Protein 5CB8 (pdb70)

B-factor: mean 25.35, std 11.89, range [11.32, 85.02]

InterPro domains:
  IPR002891 APS kinase [MF_00065] (3-173)
  IPR002891 APS kinase [TIGR00455] (1-169)
  IPR027417 P-loop containing nucleoside triphosphate hydrolase [G3DSA:3.40.50.300] (1-176)
  IPR027417 P-loop containing nucleoside triphosphate hydrolase [SSF52540] (3-172)
  IPR050512 Sulfate Adenylyltransferase/APS Kinase [PTHR42700] (2-176)
  IPR059117 APS kinase domain [PF01583] (4-151)

Sequence (350 aa):
QRGVTIWLTGLSGAGKTTTITHALEKKLRDSGYRLEVLDGDVVRTNNLTKGLGFSKEEDRDTNIRRIGFVSHLLTRNGVIVLLVSAISPYAAIRQEVKHHTIGDFLEVFVNAPLAVCEERDVKGLYAKARSGEIKGFTGIDDPYEPPTNPDVECRTDDLEELDESVGKIWQKLVDLKYIEQQRGVTIWLTGLSGAGKTTTITHALEKKLRDSGYRLEVLDGDVVRTNLTKGLGFSKEDRDTNIRRIGFVSHLLTRNGVIVLVSAISPYAAIRQEVKHTIGDFLEVFVNAPLAVCEERDVKGLYAKARSGEIIKGFTGIDDPYEPPTNPDVECRTDDLEELDESVGKIWQKLVDLKYIEG

Radius of gyration: 22.79 Å; Cα contacts (8 Å, |Δi|>4): 643; chains: 2; bounding box: 54×57×54 Å

Foldseek 3Di:
DAFAEEAEAEAVQLCQVVLLVVLVVVQVVVPAAADEAELVVCCVPVLPPADQDPVSLLVSLVSVLVVSQVQNNVGHYYYYHDNSQDPVSVVVSCVSRVRYFYEYSDEDPVVSLVPCVVVVNVCPVVVVDDQHDPRHHGHHTDPDGNHYHHPVPDDSCVRSVRVVVSCVVVVSDD/DAAFAEEAEAEAVQLCQVVLLVVLVVVQVVVPAAADEAELVVCCVPVLPPADQDPVRLLVSLVSVLVVSQVQRNVGHYYYYHDNSQDPVSVVVSCVSNVRYFYEYSDEDPVVSLVPCVVVVNVCPVVVVDDQHDPRHHGHHTDPDGLHYHHPVPDPSCVRSVRVVVSCCVVVRDDD

Secondary structure (DSSP, 8-state):
---EEEEEE--TTSSHHHHHHHHHHHHHHTT--EEEEEHHHHTTTTTTT--SSHHHHHHHHHHHHHHHHHHHTTT-EEEEE-----HHHHHHHHHHHSSEEEEEE---HHHHHHH-TTSHHHHHHHTSS-S-BTTTB-----SS-SEEE-TTTS-HHHHHHHHHHHHHHTTS--/----EEEEEE--TTSSHHHHHHHHHHHHHTTT--EEEEEHHHHTTTTTTT--SSHHHHHHHHHHHHHHHHHHHTTT-EEEEE-----HHHHHHHHHHHSSEEEEEE---HHHHHHH-TTSHHHHHHHTSSSS-BTTTB-----SS-SEEE-TTTS-HHHHHHHHHHHHHHTTSS--

Nearest PDB structures (foldseek):
  5cb6-assembly2_B  TM=1.002E+00  e=4.597E-33  Synechocystis sp. PCC 6803 substr. Kazusa
  7yq1-assembly2_C  TM=9.706E-01  e=3.259E-20  Archaeoglobus fulgidus
  1x6v-assembly1_B  TM=9.475E-01  e=3.885E-18  Homo sapiens
  2gks-assembly1_A  TM=9.553E-01  e=1.677E-18  Aquifex aeolicus
  6c6b-assembly3_D  TM=9.355E-01  e=2.637E-18  Cryptococcus neoformans H99

Organism: Synechocystis sp. (strain ATCC 27184 / PCC 6803 / Kazusa) (NCBI:txid1111708)

Solvent-accessible surface area: 16254 Å² total; per-residue (Å²): 122,109,10,0,0,0,0,1,0,0,19,20,31,2,26,18,46,75,2,2,103,31,0,37,135,91,0,113,104,68,68,27,98,4,10,41,2,13,7,79,85,5,44,95,63,2,0,145,76,40,28,109,59,95,128,35,12,18,52,7,6,113,17,0,4,49,1,0,40,12,1,7,138,10,20,0,1,0,1,0,2,6,38,3,4,28,33,77,12,2,86,69,7,57,156,72,13,53,52,8,4,5,0,18,1,39,8,56,60,67,61,1,37,148,160,30,94,127,22,55,4,63,78,10,140,87,26,117,49,160,18,20,1,28,41,83,37,58,38,67,72,13,144,127,27,48,11,47,0,118,39,61,137,25,133,70,122,92,1,8,31,78,0,42,93,61,0,49,82,78,154,17,9,149,149,40,134,10,0,0,0,0,0,0,0,20,20,33,3,24,17,47,75,2,1,104,31,0,36,131,91,0,115,101,68,68,26,85,6,10,40,2,14,7,78,84,4,43,94,65,2,0,145,76,40,28,107,64,94,136,38,11,18,51,7,6,113,18,0,4,49,1,0,41,11,0,6,138,12,18,0,0,0,1,0,2,6,37,3,4,28,33,78,11,2,86,70,7,71,160,73,13,50,63,8,4,7,0,18,0,39,8,57,58,61,50,3,46,139,162,30,95,126,23,50,4,63,76,9,140,87,25,122,51,156,18,20,1,28,39,82,37,59,38,68,72,13,141,130,28,51,9,46,0,121,40,59,138,22,136,70,121,95,1,7,29,79,0,42,92,63,0,28,77,84,138,26,7,96,111

Structure (mmCIF, N/CA/C/O backbone):
data_5CB8
#
_entry.id   5CB8
#
_cell.length_a   140.756
_cell.length_b   140.756
_cell.length_c   140.756
_cell.angle_alpha   90.00
_cell.angle_beta   90.00
_cell.angle_gamma   90.00
#
_symmetry.space_group_name_H-M   'I 2 3'
#
loop_
_entity.id
_entity.type
_entity.pdbx_description
1 polymer 'Probable adenylyl-sulfate kinase'
2 non-polymer "ADENOSINE-5'-PHOSPHOSULFATE"
3 non-polymer 'SULFATE ION'
4 non-polymer 'ACETATE ION'
5 water water
#
loop_
_atom_site.group_PDB
_atom_site.id
_atom_site.type_symbol
_atom_site.label_atom_id
_atom_site.label_alt_id
_atom_site.label_comp_id
_atom_site.label_asym_id
_atom_site.label_entity_id
_atom_site.label_seq_id
_atom_site.pdbx_PDB_ins_code
_atom_site.Cartn_x
_atom_site.Cartn_y
_atom_site.Cartn_z
_atom_site.occupancy
_atom_site.B_iso_or_equiv
_atom_site.auth_seq_id
_atom_site.auth_comp_id
_atom_site.auth_asym_id
_atom_site.auth_atom_id
_atom_site.pdbx_PDB_model_num
ATOM 1 N N . GLN A 1 23 ? 61.635 29.645 -0.874 1.00 54.10 3 GLN A N 1
ATOM 2 C CA . GLN A 1 23 ? 62.230 30.725 -1.658 1.00 56.16 3 GLN A CA 1
ATOM 3 C C . GLN A 1 23 ? 61.466 32.032 -1.462 1.00 45.29 3 GLN A C 1
ATOM 4 O O . GLN A 1 23 ? 62.053 33.046 -1.070 1.00 48.75 3 GLN A O 1
ATOM 10 N N . ARG A 1 24 ? 60.162 32.003 -1.733 1.00 42.36 4 ARG A N 1
ATOM 11 C CA . ARG A 1 24 ? 59.286 33.139 -1.443 1.00 34.65 4 ARG A CA 1
ATOM 12 C C . ARG A 1 24 ? 58.381 32.792 -0.271 1.00 28.11 4 ARG A C 1
ATOM 13 O O . ARG A 1 24 ? 57.928 31.652 -0.151 1.00 31.75 4 ARG A O 1
ATOM 21 N N . GLY A 1 25 ? 58.095 33.766 0.589 1.00 22.79 5 GLY A N 1
ATOM 22 C CA . GLY A 1 25 ? 57.231 33.497 1.728 1.00 21.43 5 GLY A CA 1
ATOM 23 C C . GLY A 1 25 ? 55.792 33.223 1.329 1.00 24.39 5 GLY A C 1
ATOM 24 O O . GLY A 1 25 ? 55.263 33.846 0.404 1.00 20.62 5 GLY A O 1
ATOM 25 N N . VAL A 1 26 ? 55.151 32.296 2.032 1.00 22.04 6 VAL A N 1
ATOM 26 C CA . VAL A 1 26 ? 53.764 31.963 1.749 1.00 17.68 6 VAL A CA 1
ATOM 27 C C . VAL A 1 26 ? 53.148 31.237 2.940 1.00 17.76 6 VAL A C 1
ATOM 28 O O . VAL A 1 26 ? 53.813 30.430 3.606 1.00 20.45 6 VAL A O 1
ATOM 32 N N . THR A 1 27 ? 51.891 31.550 3.234 1.00 18.17 7 THR A N 1
ATOM 33 C CA . THR A 1 27 ? 51.129 30.784 4.218 1.00 17.00 7 THR A CA 1
ATOM 34 C C . THR A 1 27 ? 50.281 29.738 3.507 1.00 23.31 7 THR A C 1
ATOM 35 O O . THR A 1 27 ? 49.453 30.069 2.658 1.00 20.38 7 THR A O 1
ATOM 39 N N . ILE A 1 28 ? 50.505 28.473 3.842 1.00 17.53 8 ILE A N 1
ATOM 40 C CA . ILE A 1 28 ? 49.720 27.382 3.282 1.00 16.22 8 ILE A CA 1
ATOM 41 C C . ILE A 1 28 ? 48.740 26.972 4.371 1.00 16.94 8 ILE A C 1
ATOM 42 O O . ILE A 1 28 ? 49.151 26.437 5.405 1.00 16.83 8 ILE A O 1
ATOM 47 N N . TRP A 1 29 ? 47.453 27.234 4.142 1.00 13.44 9 TRP A N 1
ATOM 48 C CA . TRP A 1 29 ? 46.447 27.184 5.210 1.00 12.84 9 TRP A CA 1
ATOM 49 C C . TRP A 1 29 ? 45.483 26.008 5.045 1.00 13.92 9 TRP A C 1
ATOM 50 O O . TRP A 1 29 ? 44.601 26.032 4.179 1.00 16.11 9 TRP A O 1
ATOM 61 N N . LEU A 1 30 ? 45.655 24.985 5.880 1.00 14.30 10 LEU A N 1
ATOM 62 C CA . LEU A 1 30 ? 44.806 23.799 5.813 1.00 15.14 10 LEU A CA 1
ATOM 63 C C . LEU A 1 30 ? 43.606 23.948 6.757 1.00 16.15 10 LEU A C 1
ATOM 64 O O . LEU A 1 30 ? 43.772 24.095 7.972 1.00 14.97 10 LEU A O 1
ATOM 69 N N . THR A 1 31 ? 42.404 23.929 6.179 1.00 14.06 11 THR A N 1
ATOM 70 C CA . THR A 1 31 ? 41.158 24.019 6.930 1.00 11.43 11 THR A CA 1
ATOM 71 C C . THR A 1 31 ? 40.333 22.752 6.696 1.00 14.61 11 THR A C 1
ATOM 72 O O . THR A 1 31 ? 40.437 22.129 5.643 1.00 15.68 11 THR A O 1
ATOM 76 N N . GLY A 1 32 ? 39.534 22.348 7.683 1.00 14.41 12 GLY A N 1
ATOM 77 C CA . GLY A 1 32 ? 38.722 21.150 7.531 1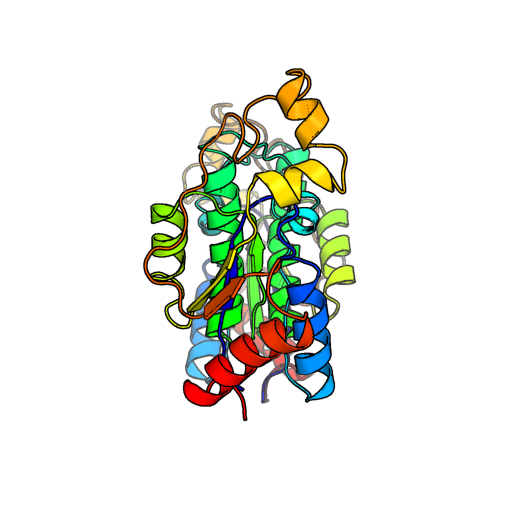.00 15.63 12 GLY A CA 1
ATOM 78 C C . GLY A 1 32 ? 38.276 20.590 8.863 1.00 18.58 12 GLY A C 1
ATOM 79 O O . GLY A 1 32 ? 38.766 21.028 9.905 1.00 15.38 12 GLY A O 1
ATOM 80 N N . LEU A 1 33 ? 37.360 19.619 8.832 1.00 14.08 13 LEU A N 1
ATOM 81 C CA . LEU A 1 33 ? 36.796 19.032 10.054 1.00 12.03 13 LEU A CA 1
ATOM 82 C C . LEU A 1 33 ? 37.848 18.364 10.924 1.00 16.03 13 LEU A C 1
ATOM 83 O O . LEU A 1 33 ? 38.928 18.010 10.440 1.00 14.12 13 LEU A O 1
ATOM 88 N N . SER A 1 34 ? 37.525 18.169 12.204 1.00 13.52 14 SER A N 1
ATOM 89 C CA . SER A 1 34 ? 38.375 17.350 13.076 1.00 13.25 14 SER A CA 1
ATOM 90 C C . SER A 1 34 ? 38.422 15.938 12.519 1.00 15.70 14 SER A C 1
ATOM 91 O O . SER A 1 34 ? 37.379 15.330 12.254 1.00 17.79 14 SER A O 1
ATOM 94 N N . GLY A 1 35 ? 39.627 15.415 12.326 1.00 18.42 15 GLY A N 1
ATOM 95 C CA . GLY A 1 35 ? 39.770 14.055 11.843 1.00 16.44 15 GLY A CA 1
ATOM 96 C C . GLY A 1 35 ? 39.892 13.950 10.333 1.00 15.81 15 GLY A C 1
ATOM 97 O O . GLY A 1 35 ? 40.059 12.853 9.811 1.00 17.95 15 GLY A O 1
ATOM 98 N N . ALA A 1 36 ? 39.818 15.077 9.628 1.00 14.89 16 ALA A N 1
ATOM 99 C CA . ALA A 1 36 ? 39.819 15.058 8.162 1.00 17.80 16 ALA A CA 1
ATOM 100 C C . ALA A 1 36 ? 41.185 14.750 7.560 1.00 15.78 16 ALA A C 1
ATOM 101 O O . ALA A 1 36 ? 41.283 14.501 6.360 1.00 18.94 16 ALA A O 1
ATOM 103 N N . GLY A 1 37 ? 42.238 14.797 8.372 1.00 18.23 17 GLY A N 1
ATOM 104 C CA . GLY A 1 37 ? 43.565 14.447 7.887 1.00 19.31 17 GLY A CA 1
ATOM 105 C C . GLY A 1 37 ? 44.514 15.628 7.722 1.00 23.17 17 GLY A C 1
ATOM 106 O O . GLY A 1 37 ? 45.551 15.501 7.066 1.00 19.48 17 GLY A O 1
ATOM 107 N N . LYS A 1 38 ? 44.183 16.767 8.331 1.00 17.69 18 LYS A N 1
ATOM 108 C CA . LYS A 1 38 ? 44.998 17.980 8.173 1.00 16.09 18 LYS A CA 1
ATOM 109 C C . LYS A 1 38 ? 46.427 17.816 8.693 1.00 21.01 18 LYS A C 1
ATOM 110 O O . LYS A 1 38 ? 47.382 18.165 8.006 1.00 19.01 18 LYS A O 1
ATOM 116 N N A THR A 1 39 ? 46.595 17.283 9.900 0.44 18.39 19 THR A N 1
ATOM 117 N N B THR A 1 39 ? 46.546 17.283 9.907 0.56 17.65 19 THR A N 1
ATOM 118 C CA A THR A 1 39 ? 47.948 17.174 10.455 0.44 17.29 19 THR A CA 1
ATOM 119 C CA B THR A 1 39 ? 47.844 17.103 10.552 0.56 20.98 19 THR A CA 1
ATOM 120 C C A THR A 1 39 ? 48.794 16.123 9.744 0.44 19.05 19 THR A C 1
ATOM 121 C C B THR A 1 39 ? 48.748 16.135 9.775 0.56 19.18 19 THR A C 1
ATOM 122 O O A THR A 1 39 ? 50.015 16.275 9.634 0.44 22.23 19 THR A O 1
ATOM 123 O O B THR A 1 39 ? 49.949 16.376 9.614 0.56 22.30 19 THR A O 1
ATOM 130 N N . THR A 1 40 ? 48.157 15.053 9.275 1.00 21.17 20 THR A N 1
ATOM 131 C CA . THR A 1 40 ? 48.877 14.048 8.496 1.00 22.09 20 THR A CA 1
ATOM 132 C C . THR A 1 40 ? 49.458 14.671 7.224 1.00 21.27 20 THR A C 1
ATOM 133 O O . THR A 1 40 ? 50.616 14.420 6.868 1.00 24.33 20 THR A O 1
ATOM 137 N N . ILE A 1 41 ? 48.657 15.491 6.548 1.00 19.87 21 ILE A N 1
ATOM 138 C CA . ILE A 1 41 ? 49.108 16.162 5.329 1.00 24.39 21 ILE A CA 1
ATOM 139 C C . ILE A 1 41 ? 50.190 17.188 5.660 1.00 19.36 21 ILE A C 1
ATOM 140 O O . ILE A 1 41 ? 51.198 17.303 4.957 1.00 21.02 21 ILE A O 1
ATOM 145 N N . THR A 1 42 ? 49.978 17.923 6.745 1.00 20.13 22 THR A N 1
ATOM 146 C CA . THR A 1 42 ? 50.931 18.923 7.194 1.00 17.97 22 THR A CA 1
ATOM 147 C C . THR A 1 42 ? 52.310 18.324 7.421 1.00 21.41 22 THR A C 1
ATOM 148 O O . THR A 1 42 ? 53.320 18.857 6.943 1.00 24.80 22 THR A O 1
ATOM 152 N N . HIS A 1 43 ? 52.356 17.208 8.140 1.00 20.49 23 HIS A N 1
ATOM 153 C CA . HIS A 1 43 ? 53.632 16.602 8.487 1.00 23.93 23 HIS A CA 1
ATOM 154 C C . HIS A 1 43 ? 54.326 16.057 7.246 1.00 27.68 23 HIS A C 1
ATOM 155 O O . HIS A 1 43 ? 55.544 16.182 7.100 1.00 25.70 23 HIS A O 1
ATOM 162 N N . ALA A 1 44 ? 53.550 15.464 6.345 1.00 25.88 24 ALA A N 1
ATOM 163 C CA . ALA A 1 44 ? 54.126 14.898 5.129 1.00 26.44 24 ALA A CA 1
ATOM 164 C C . ALA A 1 44 ? 54.658 16.014 4.242 1.00 26.92 24 ALA A C 1
ATOM 165 O O . ALA A 1 44 ? 55.740 15.899 3.657 1.00 27.86 24 ALA A O 1
ATOM 167 N N . LEU A 1 45 ? 53.890 17.093 4.138 1.00 23.72 25 LEU A N 1
ATOM 168 C CA . LEU A 1 45 ? 54.310 18.255 3.365 1.00 22.99 25 LEU A CA 1
ATOM 169 C C . LEU A 1 45 ? 55.556 18.901 3.980 1.00 22.24 25 LEU A C 1
ATOM 170 O O . LEU A 1 45 ? 56.493 19.257 3.265 1.00 26.88 25 LEU A O 1
ATOM 175 N N . GLU A 1 46 ? 55.557 19.049 5.304 1.00 21.99 26 GLU A N 1
ATOM 176 C CA . GLU A 1 46 ? 56.700 19.615 6.017 1.00 22.73 26 GLU A CA 1
ATOM 177 C C . GLU A 1 46 ? 57.978 18.842 5.696 1.00 26.08 26 GLU A C 1
ATOM 178 O O . GLU A 1 46 ? 59.011 19.437 5.376 1.00 29.60 26 GLU A O 1
ATOM 184 N N . LYS A 1 47 ? 57.902 17.516 5.777 1.00 25.77 27 LYS A N 1
ATOM 185 C CA . LYS A 1 47 ? 59.067 16.673 5.519 1.00 30.50 27 LYS A CA 1
ATOM 186 C C . LYS A 1 47 ? 59.584 16.873 4.102 1.00 30.21 27 LYS A C 1
ATOM 187 O O . LYS A 1 47 ? 60.791 16.991 3.884 1.00 30.85 27 LYS A O 1
ATOM 193 N N . LYS A 1 48 ? 58.661 16.925 3.144 1.00 29.97 28 LYS A N 1
ATOM 194 C CA . LYS A 1 48 ? 59.022 17.062 1.736 1.00 30.88 28 LYS A CA 1
ATOM 195 C C . LYS A 1 48 ? 59.705 18.406 1.489 1.00 35.33 28 LYS A C 1
ATOM 196 O O . LYS A 1 48 ? 60.697 18.481 0.769 1.00 37.47 28 LYS A O 1
ATOM 202 N N . LEU A 1 49 ? 59.181 19.463 2.103 1.00 25.91 29 LEU A N 1
ATOM 203 C CA . LEU A 1 49 ? 59.771 20.790 1.956 1.00 25.60 29 LEU A CA 1
ATOM 204 C C . LEU A 1 49 ? 61.150 20.859 2.606 1.00 30.23 29 LEU A C 1
ATOM 205 O O . LEU A 1 49 ? 62.114 21.319 1.984 1.00 33.87 29 LEU A O 1
ATOM 210 N N . ARG A 1 50 ? 61.245 20.397 3.850 1.00 29.36 30 ARG A N 1
ATOM 211 C CA . ARG A 1 50 ? 62.518 20.426 4.569 1.00 36.19 30 ARG A CA 1
ATOM 212 C C . ARG A 1 50 ? 63.584 19.613 3.848 1.00 36.65 30 ARG A C 1
ATOM 213 O O . ARG A 1 50 ? 64.733 20.043 3.758 1.00 37.32 30 ARG A O 1
ATOM 221 N N . ASP A 1 51 ? 63.204 18.451 3.320 1.00 39.29 31 ASP A N 1
ATOM 222 C CA . ASP A 1 51 ? 64.158 17.600 2.603 1.00 43.96 31 ASP A CA 1
ATOM 223 C C . ASP A 1 51 ? 64.668 18.241 1.303 1.00 44.86 31 ASP A C 1
ATOM 224 O O . ASP A 1 51 ? 65.674 17.802 0.743 1.00 49.28 31 ASP A O 1
ATOM 229 N N . SER A 1 52 ? 63.979 19.277 0.829 1.00 37.55 32 SER A N 1
ATOM 230 C CA . SER A 1 52 ? 64.419 20.011 -0.357 1.00 39.70 32 SER A CA 1
ATOM 231 C C . SER A 1 52 ? 65.131 21.309 0.020 1.00 42.18 32 SER A C 1
ATOM 232 O O . SER A 1 52 ? 65.533 22.088 -0.855 1.00 41.29 32 SER A O 1
ATOM 235 N N . GLY A 1 53 ? 65.277 21.543 1.323 1.00 37.07 33 GLY A N 1
ATOM 236 C CA . GLY A 1 53 ? 66.074 22.656 1.809 1.00 34.50 33 GLY A CA 1
ATOM 237 C C . GLY A 1 53 ? 65.294 23.912 2.140 1.00 35.51 33 GLY A C 1
ATOM 238 O O . GLY A 1 53 ? 65.892 24.951 2.436 1.00 36.93 33 GLY A O 1
ATOM 239 N N . TYR A 1 54 ? 63.968 23.826 2.101 1.00 32.35 34 TYR A N 1
ATOM 240 C CA . TYR A 1 54 ? 63.139 25.003 2.332 1.00 31.44 34 TYR A CA 1
ATOM 241 C C . TYR A 1 54 ? 63.021 25.367 3.808 1.00 32.88 34 TYR A C 1
ATOM 242 O O . TYR A 1 54 ? 63.137 24.507 4.686 1.00 29.59 34 TYR A O 1
ATOM 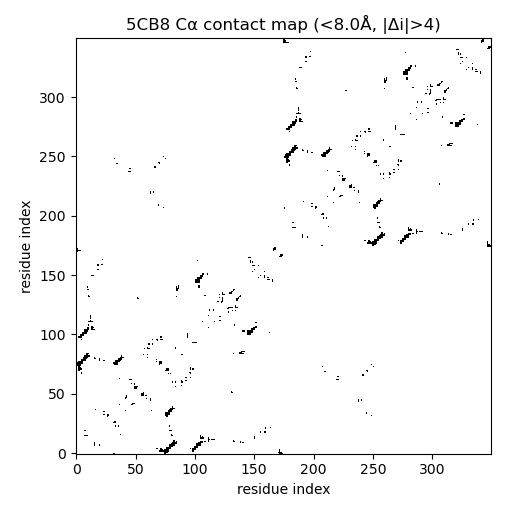251 N N . ARG A 1 55 ? 62.807 26.658 4.049 1.00 34.14 35 ARG A N 1
ATOM 252 C CA . ARG A 1 55 ? 62.816 27.267 5.373 1.00 33.97 35 ARG A CA 1
ATOM 253 C C . ARG A 1 55 ? 61.364 27.407 5.812 1.00 30.03 35 ARG A C 1
ATOM 254 O O . ARG A 1 55 ? 60.622 28.190 5.221 1.00 24.30 35 ARG A O 1
ATOM 262 N N . LEU A 1 56 ? 60.943 26.659 6.830 1.00 24.30 36 LEU A N 1
ATOM 263 C CA . LEU A 1 56 ? 59.526 26.692 7.201 1.00 26.86 36 LEU A CA 1
ATOM 264 C C . LEU A 1 56 ? 59.229 26.695 8.696 1.00 19.78 36 LEU A C 1
ATOM 265 O O . LEU A 1 56 ? 60.105 26.427 9.528 1.00 22.00 36 LEU A O 1
ATOM 270 N N . GLU A 1 57 ? 57.971 27.005 9.008 1.00 18.24 37 GLU A N 1
ATOM 271 C CA . GLU A 1 57 ? 57.435 26.936 10.363 1.00 20.29 37 GLU A CA 1
ATOM 272 C C . GLU A 1 57 ? 56.048 26.313 10.294 1.00 21.95 37 GLU A C 1
ATOM 273 O O . GLU A 1 57 ? 55.283 26.605 9.378 1.00 19.43 37 GLU A O 1
ATOM 279 N N . VAL A 1 58 ? 55.715 25.457 11.256 1.00 18.58 38 VAL A N 1
ATOM 280 C CA . VAL A 1 58 ? 54.380 24.862 11.298 1.00 17.73 38 VAL A CA 1
ATOM 281 C C . VAL A 1 58 ? 53.616 25.445 12.470 1.00 21.15 38 VAL A C 1
ATOM 282 O O . VAL A 1 58 ? 54.158 25.532 13.576 1.00 15.85 38 VAL A O 1
ATOM 286 N N . LEU A 1 59 ? 52.379 25.874 12.226 1.00 14.79 39 LEU A N 1
ATOM 287 C CA . LEU A 1 59 ? 51.494 26.332 13.296 1.00 14.34 39 LEU A CA 1
ATOM 288 C C . LEU A 1 59 ? 50.266 25.439 13.262 1.00 17.92 39 LEU A C 1
ATOM 289 O O . LEU A 1 59 ? 49.339 25.656 12.474 1.00 14.63 39 LEU A O 1
ATOM 294 N N . ASP A 1 60 ? 50.294 24.405 14.099 1.00 18.70 40 ASP A N 1
ATOM 295 C CA . ASP A 1 60 ? 49.218 23.429 14.201 1.00 15.72 40 ASP A CA 1
ATOM 296 C C . ASP A 1 60 ? 48.297 23.872 15.325 1.00 18.07 40 ASP A C 1
ATOM 297 O O . ASP A 1 60 ? 48.746 24.057 16.463 1.00 18.55 40 ASP A O 1
ATOM 302 N N . GLY A 1 61 ? 47.011 24.030 15.019 1.00 13.74 41 GLY A N 1
ATOM 303 C CA . GLY A 1 61 ? 46.045 24.459 16.019 1.00 13.35 41 GLY A CA 1
ATOM 304 C C . GLY A 1 61 ? 46.093 23.669 17.321 1.00 15.70 41 GLY A C 1
ATOM 305 O O . GLY A 1 61 ? 46.017 24.260 18.412 1.00 17.82 41 GLY A O 1
ATOM 306 N N . ASP A 1 62 ? 46.213 22.344 17.223 1.00 14.71 42 ASP A N 1
ATOM 307 C CA . ASP A 1 62 ? 46.277 21.496 18.420 1.00 15.77 42 ASP A CA 1
ATOM 308 C C . ASP A 1 62 ? 47.479 21.847 19.277 1.00 22.05 42 ASP A C 1
ATOM 309 O O . ASP A 1 62 ? 47.435 21.749 20.502 1.00 22.64 42 ASP A O 1
ATOM 314 N N . VAL A 1 63 ? 48.574 22.209 18.623 1.00 18.69 43 VAL A N 1
ATOM 315 C CA . VAL A 1 63 ? 49.823 22.473 19.336 1.00 16.28 43 VAL A CA 1
ATOM 316 C C . VAL A 1 63 ? 49.887 23.917 19.826 1.00 20.20 43 VAL A C 1
ATOM 317 O O . VAL A 1 63 ? 50.246 24.171 20.983 1.00 19.73 43 VAL A O 1
ATOM 321 N N . VAL A 1 64 ? 49.517 24.868 18.970 1.00 15.30 44 VAL A N 1
ATOM 322 C CA . VAL A 1 64 ? 49.590 26.262 19.407 1.00 19.07 44 VAL A CA 1
ATOM 323 C C . VAL A 1 64 ? 48.591 26.564 20.522 1.00 17.24 44 VAL A C 1
ATOM 324 O O . VAL A 1 64 ? 48.818 27.476 21.325 1.00 17.05 44 VAL A O 1
ATOM 328 N N . ARG A 1 65 ? 47.509 25.787 20.606 1.00 14.73 45 ARG A N 1
ATOM 329 C CA . ARG A 1 65 ? 46.568 25.968 21.723 1.00 19.01 45 ARG A CA 1
ATOM 330 C C . ARG A 1 65 ? 47.160 25.582 23.078 1.00 23.76 45 ARG A C 1
ATOM 331 O O . ARG A 1 65 ? 46.527 25.789 24.118 1.00 18.60 45 ARG A O 1
ATOM 339 N N . THR A 1 66 ? 48.366 25.021 23.075 1.00 21.59 46 THR A N 1
ATOM 340 C CA . THR A 1 66 ? 49.060 24.758 24.339 1.00 18.51 46 THR A CA 1
ATOM 341 C C . THR A 1 66 ? 50.083 25.848 24.643 1.00 25.50 46 THR A C 1
ATOM 342 O O . THR A 1 66 ? 50.725 25.819 25.694 1.00 25.92 46 THR A O 1
ATOM 346 N N . ASN A 1 67 ? 50.262 26.789 23.719 1.00 21.51 47 ASN A N 1
ATOM 347 C CA A ASN A 1 67 ? 51.193 27.900 23.936 0.68 23.69 47 ASN A CA 1
ATOM 348 C CA B ASN A 1 67 ? 51.187 27.900 23.942 0.32 23.54 47 ASN A CA 1
ATOM 349 C C . ASN A 1 67 ? 50.642 29.249 23.475 1.00 16.89 47 ASN A C 1
ATOM 350 O O . ASN A 1 67 ? 50.040 29.983 24.265 1.00 21.45 47 ASN A O 1
ATOM 359 N N . LEU A 1 68 ? 50.849 29.566 22.200 1.00 16.19 48 LEU A N 1
ATOM 360 C CA . LEU A 1 68 ? 50.391 30.824 21.602 1.00 19.89 48 LEU A CA 1
ATOM 361 C C . LEU A 1 68 ? 48.932 31.153 21.915 1.00 20.19 48 LEU A C 1
ATOM 362 O O . LEU A 1 68 ? 48.588 32.311 22.198 1.00 15.50 48 LEU A O 1
ATOM 367 N N . THR A 1 69 ? 48.066 30.142 21.858 1.00 19.46 49 THR A N 1
ATOM 368 C CA . THR A 1 69 ? 46.644 30.387 22.116 1.00 19.21 49 THR A CA 1
ATOM 369 C C . THR A 1 69 ? 46.108 29.600 23.305 1.00 18.05 49 THR A C 1
ATOM 370 O O . THR A 1 69 ? 44.918 29.276 23.383 1.00 17.28 49 THR A O 1
ATOM 374 N N . LYS A 1 70 ? 46.997 29.314 24.247 1.00 17.98 50 LYS A N 1
ATOM 375 C CA . LYS A 1 70 ? 46.595 28.693 25.496 1.00 21.74 50 LYS A CA 1
ATOM 376 C C . LYS A 1 70 ? 45.576 29.600 26.191 1.00 24.03 50 LYS A C 1
ATOM 377 O O . LYS A 1 70 ? 45.726 30.824 26.189 1.00 24.18 50 LYS A O 1
ATOM 383 N N . GLY A 1 71 ? 44.525 29.011 26.753 1.00 22.88 51 GLY A N 1
ATOM 384 C CA . GLY A 1 71 ? 43.539 29.800 27.477 1.00 22.72 51 GLY A CA 1
ATOM 385 C C . GLY A 1 71 ? 42.247 30.025 26.710 1.00 29.39 51 GLY A C 1
ATOM 386 O O . GLY A 1 71 ? 41.220 30.370 27.296 1.00 30.11 51 GLY A O 1
ATOM 387 N N . LEU A 1 72 ? 42.292 29.841 25.397 1.00 21.30 52 LEU A N 1
ATOM 388 C CA . LEU A 1 72 ? 41.097 30.006 24.580 1.00 18.44 52 LEU A CA 1
ATOM 389 C C . LEU A 1 72 ? 40.336 28.689 24.509 1.00 20.96 52 LEU A C 1
ATOM 390 O O . LEU A 1 72 ? 40.947 27.610 24.499 1.00 18.38 52 LEU A O 1
ATOM 395 N N . GLY A 1 73 ? 39.009 28.778 24.466 1.00 16.26 53 GLY A N 1
ATOM 396 C CA . GLY A 1 73 ? 38.172 27.609 24.247 1.00 16.43 53 GLY A CA 1
ATOM 397 C C . GLY A 1 73 ? 37.629 27.580 22.830 1.00 19.60 53 GLY A C 1
ATOM 398 O O . GLY A 1 73 ? 38.321 27.968 21.874 1.00 14.66 53 GLY A O 1
ATOM 399 N N . PHE A 1 74 ? 36.377 27.149 22.687 1.00 14.57 54 PHE A N 1
ATOM 400 C CA . PHE A 1 74 ? 35.805 26.922 21.358 1.00 13.56 54 PHE A CA 1
ATOM 401 C C . PHE A 1 74 ? 34.509 27.687 21.082 1.00 13.78 54 PHE A C 1
ATOM 402 O O . PHE A 1 74 ? 33.762 27.366 20.148 1.00 14.59 54 PHE A O 1
ATOM 410 N N . SER A 1 75 ? 34.256 28.721 21.875 1.00 14.70 55 SER A N 1
ATOM 411 C CA . SER A 1 75 ? 33.184 29.657 21.544 1.00 19.16 55 SER A CA 1
ATOM 412 C C . SER A 1 75 ? 33.534 30.346 20.232 1.00 20.52 55 SER A C 1
ATOM 413 O O . SER A 1 75 ? 34.694 30.331 19.802 1.00 18.29 55 SER A O 1
ATOM 416 N N . LYS A 1 76 ? 32.538 30.954 19.596 1.00 14.79 56 LYS A N 1
ATOM 417 C CA . LYS A 1 76 ? 32.755 31.749 18.389 1.00 14.15 56 LYS A CA 1
ATOM 418 C C . LYS A 1 76 ? 33.853 32.797 18.622 1.00 14.56 56 LYS A C 1
ATOM 419 O O . LYS A 1 76 ? 34.806 32.898 17.838 1.00 15.69 56 LYS A O 1
ATOM 425 N N . GLU A 1 77 ? 33.768 33.552 19.710 1.00 14.69 57 GLU A N 1
ATOM 426 C CA A GLU A 1 77 ? 34.759 34.602 19.891 0.54 18.32 57 GLU A CA 1
ATOM 427 C CA B GLU A 1 77 ? 34.750 34.605 19.986 0.46 19.00 57 GLU A CA 1
ATOM 428 C C . GLU A 1 77 ? 36.160 34.047 20.128 1.00 17.84 57 GLU A C 1
ATOM 429 O O . GLU A 1 77 ? 37.141 34.640 19.654 1.00 18.23 57 GLU A O 1
ATOM 440 N N . ASP A 1 78 ? 36.263 32.912 20.820 1.00 15.49 58 ASP A N 1
ATOM 441 C CA . ASP A 1 78 ? 37.570 32.307 21.074 1.00 14.00 58 ASP A CA 1
ATOM 442 C C . ASP A 1 78 ? 38.171 31.692 19.806 1.00 15.27 58 ASP A C 1
ATOM 443 O O . ASP A 1 78 ? 39.384 31.765 19.592 1.00 16.55 58 ASP A O 1
ATOM 448 N N . ARG A 1 79 ? 37.341 31.090 18.956 1.00 13.53 59 ARG A N 1
ATOM 449 C CA . ARG A 1 79 ? 37.865 30.563 17.696 1.00 12.49 59 ARG A CA 1
ATOM 450 C C . ARG A 1 79 ? 38.318 31.705 16.794 1.00 14.81 59 ARG A C 1
ATOM 451 O O . ARG A 1 79 ? 39.324 31.578 16.074 1.00 13.05 59 ARG A O 1
ATOM 459 N N . ASP A 1 80 ? 37.595 32.825 16.836 1.00 12.83 60 ASP A N 1
ATOM 460 C CA . ASP A 1 80 ? 38.014 33.989 16.052 1.00 16.28 60 ASP A CA 1
ATOM 461 C C . ASP A 1 80 ? 39.346 34.534 16.570 1.00 13.81 60 ASP A C 1
ATOM 462 O O . ASP A 1 80 ? 40.252 34.850 15.787 1.00 12.91 60 ASP A O 1
ATOM 467 N N . THR A 1 81 ? 39.470 34.650 17.887 1.00 13.39 61 THR A N 1
ATOM 468 C CA . THR A 1 81 ? 40.727 35.115 18.472 1.00 15.10 61 THR A CA 1
ATOM 469 C C . THR A 1 81 ? 41.858 34.169 18.102 1.00 14.20 61 THR A C 1
ATOM 470 O O . THR A 1 81 ? 42.948 34.605 17.712 1.00 14.93 61 THR A O 1
ATOM 474 N N . ASN A 1 82 ? 41.588 32.874 18.216 1.00 12.85 62 ASN A N 1
ATOM 475 C CA . ASN A 1 82 ? 42.587 31.850 17.908 1.00 13.87 62 ASN A CA 1
ATOM 476 C C . ASN A 1 82 ? 43.100 31.983 16.478 1.00 14.51 62 ASN A C 1
ATOM 477 O O . ASN A 1 82 ? 44.308 32.092 16.236 1.00 13.09 62 ASN A O 1
ATOM 482 N N . ILE A 1 83 ? 42.175 31.998 15.525 1.00 12.09 63 ILE A N 1
ATOM 483 C CA . ILE A 1 83 ? 42.550 32.059 14.122 1.00 11.94 63 ILE A CA 1
ATOM 484 C C . ILE A 1 83 ? 43.239 33.377 13.783 1.00 15.92 63 ILE A C 1
ATOM 485 O O . ILE A 1 83 ? 44.230 33.393 13.049 1.00 14.68 63 ILE A O 1
ATOM 490 N N . ARG A 1 84 ? 42.728 34.480 14.317 1.00 12.46 64 ARG A N 1
ATOM 491 C CA . ARG A 1 84 ? 43.357 35.777 14.064 1.00 12.82 64 ARG A CA 1
ATOM 492 C C . ARG A 1 84 ? 44.781 35.862 14.615 1.00 13.68 64 ARG A C 1
ATOM 493 O O . ARG A 1 84 ? 45.657 36.500 14.005 1.00 14.76 64 ARG A O 1
ATOM 501 N N . ARG A 1 85 ? 45.025 35.217 15.755 1.00 14.68 65 ARG A N 1
ATOM 502 C CA . ARG A 1 85 ? 46.357 35.258 16.352 1.00 18.21 65 ARG A CA 1
ATOM 503 C C . ARG A 1 85 ? 47.324 34.378 15.561 1.00 16.19 65 ARG A C 1
ATOM 504 O O . ARG A 1 85 ? 48.491 34.737 15.360 1.00 15.59 65 ARG A O 1
ATOM 512 N N . ILE A 1 86 ? 46.841 33.227 15.104 1.00 12.60 66 ILE A N 1
ATOM 513 C CA . ILE A 1 86 ? 47.639 32.381 14.218 1.00 12.52 66 ILE A CA 1
ATOM 514 C C . ILE A 1 86 ? 47.962 33.154 12.929 1.00 12.55 66 ILE A C 1
ATOM 515 O O . ILE A 1 86 ? 49.095 33.095 12.412 1.00 14.04 66 ILE A O 1
ATOM 520 N N . GLY A 1 87 ? 46.980 33.894 12.421 1.00 12.47 67 GLY A N 1
ATOM 521 C CA . GLY A 1 87 ? 47.186 34.693 11.219 1.00 14.48 67 GLY A CA 1
ATOM 522 C C . GLY A 1 87 ? 48.216 35.796 11.430 1.00 14.42 67 GLY A C 1
ATOM 523 O O . GLY A 1 87 ? 49.003 36.115 10.521 1.00 15.98 67 GLY A O 1
ATOM 524 N N . PHE A 1 88 ? 48.194 36.394 12.619 1.00 15.21 68 PHE A N 1
ATOM 525 C CA . PHE A 1 88 ? 49.150 37.444 12.972 1.00 15.65 68 PHE A CA 1
ATOM 526 C C . PHE A 1 88 ? 50.569 36.914 12.834 1.00 16.40 68 PHE A C 1
ATOM 527 O O . PHE A 1 88 ? 51.414 37.531 12.185 1.00 14.48 68 PHE A O 1
ATOM 535 N N . VAL A 1 89 ? 50.831 35.766 13.449 1.00 13.63 69 VAL A N 1
ATOM 536 C CA . VAL A 1 89 ? 52.170 35.195 13.441 1.00 15.57 69 VAL A CA 1
ATOM 537 C C . VAL A 1 89 ? 52.530 34.743 12.032 1.00 14.76 69 VAL A C 1
ATOM 538 O O . VAL A 1 89 ? 53.661 34.954 11.581 1.00 15.18 69 VAL A O 1
ATOM 542 N N . SER A 1 90 ? 51.568 34.136 11.337 1.00 13.47 70 SER A N 1
ATOM 543 C CA . SER A 1 90 ? 51.806 33.649 9.978 1.00 13.56 70 SER A CA 1
ATOM 544 C C . SER A 1 90 ? 52.178 34.810 9.061 1.00 14.98 70 SER A C 1
ATOM 545 O O . SER A 1 90 ? 53.038 34.677 8.188 1.00 16.66 70 SER A O 1
ATOM 548 N N . HIS A 1 91 ? 51.527 35.948 9.272 1.00 13.84 71 HIS A N 1
ATOM 549 C CA . HIS A 1 91 ? 51.789 37.136 8.467 1.00 14.88 71 HIS A CA 1
ATOM 550 C C . HIS A 1 91 ? 53.222 37.627 8.643 1.00 17.03 71 HIS A C 1
ATOM 551 O O . HIS A 1 91 ? 53.929 37.866 7.657 1.00 15.66 71 HIS A O 1
ATOM 558 N N . LEU A 1 92 ? 53.659 37.779 9.893 1.00 16.32 72 LEU A N 1
ATOM 559 C CA . LEU A 1 92 ? 55.019 38.262 10.146 1.00 15.32 72 LEU A CA 1
ATOM 560 C C . LEU A 1 92 ? 56.062 37.327 9.541 1.00 15.52 72 LEU A C 1
ATOM 561 O O . LEU A 1 92 ? 57.065 37.782 8.983 1.00 16.05 72 LEU A O 1
ATOM 566 N N . LEU A 1 93 ? 55.829 36.021 9.628 1.00 15.22 73 LEU A N 1
ATOM 567 C CA . LEU A 1 93 ? 56.801 35.069 9.089 1.00 15.59 73 LEU A CA 1
ATOM 568 C C . LEU A 1 93 ? 56.780 35.091 7.564 1.00 15.78 73 LEU A C 1
ATOM 569 O O . LEU A 1 93 ? 57.831 35.080 6.917 1.00 19.72 73 LEU A O 1
ATOM 574 N N . THR A 1 94 ? 55.578 35.137 6.995 1.00 15.40 74 THR A N 1
ATOM 575 C CA . THR A 1 94 ? 55.415 35.089 5.544 1.00 16.55 74 THR A CA 1
ATOM 576 C C . THR A 1 94 ? 56.069 36.281 4.872 1.00 21.88 74 THR A C 1
ATOM 577 O O . THR A 1 94 ? 56.747 36.141 3.847 1.00 19.73 74 THR A O 1
ATOM 581 N N . ARG A 1 95 ? 55.879 37.461 5.452 1.00 16.18 75 ARG A N 1
ATOM 582 C CA . ARG A 1 95 ? 56.424 38.669 4.844 1.00 20.67 75 ARG A CA 1
ATOM 583 C C . ARG A 1 95 ? 57.935 38.756 5.028 1.00 20.70 75 ARG A C 1
ATOM 584 O O . ARG A 1 95 ? 58.579 39.639 4.463 1.00 19.12 75 ARG A O 1
ATOM 592 N N . ASN A 1 96 ? 58.499 37.826 5.797 1.00 19.08 76 ASN A N 1
ATOM 593 C CA . ASN A 1 96 ? 59.952 37.728 5.912 1.00 20.66 76 ASN A CA 1
ATOM 594 C C . ASN A 1 96 ? 60.539 36.506 5.196 1.00 21.75 76 ASN A C 1
ATOM 595 O O . ASN A 1 96 ? 61.662 36.081 5.484 1.00 24.89 76 ASN A O 1
ATOM 600 N N . GLY A 1 97 ? 59.781 35.959 4.249 1.00 19.85 77 GLY A N 1
ATOM 601 C CA . GLY A 1 97 ? 60.306 34.934 3.357 1.00 22.64 77 GLY A CA 1
ATOM 602 C C . GLY A 1 97 ? 60.103 33.506 3.819 1.00 23.23 77 GLY A C 1
ATOM 603 O O . GLY A 1 97 ? 60.555 32.568 3.153 1.00 25.37 77 GLY A O 1
ATOM 604 N N . VAL A 1 98 ? 59.422 33.334 4.951 1.00 20.23 78 VAL A N 1
ATOM 605 C CA . VAL A 1 98 ? 59.201 32.003 5.513 1.00 18.01 78 VAL A CA 1
ATOM 606 C C . VAL A 1 98 ? 57.952 31.327 4.935 1.00 18.19 78 VAL A C 1
ATOM 607 O O . VAL A 1 98 ? 56.934 31.985 4.686 1.00 19.37 78 VAL A O 1
ATOM 611 N N . ILE A 1 99 ? 58.043 30.016 4.701 1.00 17.67 79 ILE A N 1
ATOM 612 C CA . ILE A 1 99 ? 56.890 29.217 4.299 1.00 17.42 79 ILE A CA 1
ATOM 613 C C . ILE A 1 99 ? 56.211 28.750 5.579 1.00 21.86 79 ILE A C 1
ATOM 614 O O . ILE A 1 99 ? 56.827 28.074 6.403 1.00 20.68 79 ILE A O 1
ATOM 619 N N . VAL A 1 100 ? 54.951 29.128 5.760 1.00 16.00 80 VAL A N 1
ATOM 620 C CA . VAL A 1 100 ? 54.248 28.810 6.991 1.00 15.41 80 VAL A CA 1
ATOM 621 C C . VAL A 1 100 ? 53.168 27.782 6.707 1.00 20.97 80 VAL A C 1
ATOM 622 O O . VAL A 1 100 ? 52.326 27.988 5.832 1.00 18.44 80 VAL A O 1
ATOM 626 N N . LEU A 1 101 ? 53.202 26.666 7.428 1.00 17.96 81 LEU A N 1
ATOM 627 C CA A LEU A 1 101 ? 52.171 25.644 7.306 0.01 18.36 81 LEU A CA 1
ATOM 628 C CA B LEU A 1 101 ? 52.156 25.652 7.297 0.99 15.43 81 LEU A CA 1
ATOM 629 C C . LEU A 1 101 ? 51.196 25.766 8.469 1.00 15.94 81 LEU A C 1
ATOM 630 O O . LEU A 1 101 ? 51.575 25.530 9.617 1.00 17.88 81 LEU A O 1
ATOM 639 N N . VAL A 1 102 ? 49.949 26.127 8.181 1.00 14.46 82 VAL A N 1
ATOM 640 C CA . VAL A 1 102 ? 48.930 26.225 9.232 1.00 13.64 82 VAL A CA 1
ATOM 641 C C . VAL A 1 102 ? 47.946 25.065 9.121 1.00 13.75 82 VAL A C 1
ATOM 642 O O . VAL A 1 102 ? 47.463 24.748 8.034 1.00 14.56 82 VAL A O 1
ATOM 646 N N . SER A 1 103 ? 47.670 24.416 10.247 1.00 13.69 83 SER A N 1
ATOM 647 C CA . SER A 1 103 ? 46.658 23.374 10.297 1.00 13.80 83 SER A CA 1
ATOM 648 C C . SER A 1 103 ? 45.689 23.752 11.413 1.00 15.63 83 SER A C 1
ATOM 649 O O . SER A 1 103 ? 46.044 23.703 12.590 1.00 15.28 83 SER A O 1
ATOM 652 N N . ALA A 1 104 ? 44.476 24.150 11.044 1.00 12.92 84 ALA A N 1
ATOM 653 C CA . ALA A 1 104 ? 43.494 24.598 12.024 1.00 12.53 84 ALA A CA 1
ATOM 654 C C . ALA A 1 104 ? 42.113 24.378 11.450 1.00 13.80 84 ALA A C 1
ATOM 655 O O . ALA A 1 104 ? 41.914 24.572 10.254 1.00 13.91 84 ALA A O 1
ATOM 657 N N . ILE A 1 105 ? 41.161 23.970 12.285 1.00 12.42 85 ILE A N 1
ATOM 658 C CA . ILE A 1 105 ? 39.806 23.764 11.784 1.00 12.46 85 ILE A CA 1
ATOM 659 C C . ILE A 1 105 ? 39.334 25.027 11.071 1.00 19.76 85 ILE A C 1
ATOM 660 O O . ILE A 1 105 ? 38.839 24.933 9.948 1.00 15.06 85 ILE A O 1
ATOM 665 N N . SER A 1 106 ? 39.554 26.192 11.697 1.00 12.30 86 SER A N 1
ATOM 666 C CA . SER A 1 106 ? 39.196 27.489 11.107 1.00 11.94 86 SER A CA 1
ATOM 667 C C . SER A 1 106 ? 37.863 27.436 10.364 1.00 12.18 86 SER A C 1
ATOM 668 O O . SER A 1 106 ? 37.811 27.591 9.137 1.00 14.32 86 SER A O 1
ATOM 671 N N . PRO A 1 107 ? 36.775 27.224 11.117 1.00 13.24 87 PRO A N 1
ATOM 672 C CA . PRO A 1 107 ? 35.467 26.882 10.550 1.00 15.99 87 PRO A CA 1
ATOM 673 C C . PRO A 1 107 ? 34.720 28.081 9.968 1.00 15.92 87 PRO A C 1
ATOM 674 O O . PRO A 1 107 ? 33.730 27.875 9.270 1.00 14.62 87 PRO A O 1
ATOM 678 N N . TYR A 1 108 ? 35.176 29.303 10.234 1.00 14.19 88 TYR A N 1
ATOM 679 C CA . TYR A 1 108 ? 34.475 30.477 9.704 1.00 15.17 88 TYR A CA 1
ATOM 680 C C . TYR A 1 108 ? 35.131 31.044 8.449 1.00 15.38 88 TYR A C 1
ATOM 681 O O . TYR A 1 108 ? 36.266 31.540 8.493 1.00 15.35 88 TYR A O 1
ATOM 690 N N . ALA A 1 109 ? 34.405 30.977 7.333 1.00 13.98 89 ALA A N 1
ATOM 691 C CA . ALA A 1 109 ? 34.922 31.434 6.047 1.00 14.41 89 ALA A CA 1
ATOM 692 C C . ALA A 1 109 ? 35.358 32.900 6.077 1.00 17.26 89 ALA A C 1
ATOM 693 O O . ALA A 1 109 ? 36.405 33.248 5.525 1.00 16.78 89 ALA A O 1
ATOM 695 N N . ALA A 1 110 ? 34.561 33.764 6.707 1.00 15.43 90 ALA A N 1
ATOM 696 C CA . ALA A 1 110 ? 34.888 35.195 6.721 1.00 18.29 90 ALA A CA 1
ATOM 697 C C . ALA A 1 110 ? 36.209 35.464 7.425 1.00 17.07 90 ALA A C 1
ATOM 698 O O . ALA A 1 110 ? 36.932 36.393 7.060 1.00 15.46 90 ALA A O 1
ATOM 700 N N . ILE A 1 111 ? 36.518 34.667 8.443 1.00 18.46 91 ILE A N 1
ATOM 701 C CA . ILE A 1 111 ? 37.778 34.830 9.167 1.00 14.24 91 ILE A CA 1
ATOM 702 C C . ILE A 1 111 ? 38.955 34.307 8.333 1.00 14.34 91 ILE A C 1
ATOM 703 O O . ILE A 1 111 ? 40.027 34.925 8.301 1.00 13.98 91 ILE A O 1
ATOM 708 N N . ARG A 1 112 ? 38.771 33.177 7.652 1.00 15.15 92 ARG A N 1
ATOM 709 C CA . ARG A 1 112 ? 39.830 32.695 6.753 1.00 13.24 92 ARG A CA 1
ATOM 710 C C . ARG A 1 112 ? 40.111 33.746 5.681 1.00 17.56 92 ARG A C 1
ATOM 711 O O . ARG A 1 112 ? 41.268 34.009 5.336 1.00 16.04 92 ARG A O 1
ATOM 719 N N . GLN A 1 113 ? 39.048 34.361 5.171 1.00 15.16 93 GLN A N 1
ATOM 720 C CA . GLN A 1 113 ? 39.184 35.382 4.130 1.00 16.05 93 GLN A CA 1
ATOM 721 C C . GLN A 1 113 ? 39.898 36.626 4.641 1.00 15.70 93 GLN A C 1
ATOM 722 O O . GLN A 1 113 ? 40.665 37.267 3.921 1.00 18.58 93 GLN A O 1
ATOM 728 N N . GLU A 1 114 ? 39.637 36.966 5.892 1.00 15.38 94 GLU A N 1
ATOM 729 C CA . GLU A 1 114 ? 40.260 38.117 6.524 1.00 20.45 94 GLU A CA 1
ATOM 730 C C . GLU A 1 114 ? 41.773 37.893 6.633 1.00 18.58 94 GLU A C 1
ATOM 731 O O . GLU A 1 114 ? 42.578 38.795 6.369 1.00 20.01 94 GLU A O 1
ATOM 737 N N . VAL A 1 115 ? 42.162 36.681 7.009 1.00 14.90 95 VAL A N 1
ATOM 738 C CA . VAL A 1 115 ? 43.577 36.357 7.136 1.00 13.65 95 VAL A CA 1
ATOM 739 C C . VAL A 1 115 ? 44.230 36.282 5.764 1.00 14.02 95 VAL A C 1
ATOM 740 O O . VAL A 1 115 ? 45.358 36.758 5.566 1.00 15.79 95 VAL A O 1
ATOM 744 N N . LYS A 1 116 ? 43.522 35.694 4.806 1.00 16.04 96 LYS A N 1
ATOM 745 C CA . LYS A 1 116 ? 44.047 35.601 3.444 1.00 19.07 96 LYS A CA 1
ATOM 746 C C . LYS A 1 116 ? 44.368 36.986 2.906 1.00 20.17 96 LYS A C 1
ATOM 747 O O . LYS A 1 116 ? 45.410 37.218 2.291 1.00 22.46 96 LYS A O 1
ATOM 753 N N . HIS A 1 117 ? 43.466 37.921 3.153 1.00 19.54 97 HIS A N 1
ATOM 754 C CA A HIS A 1 117 ? 43.611 39.298 2.689 0.53 23.63 97 HIS A CA 1
ATOM 755 C CA B HIS A 1 117 ? 43.662 39.263 2.636 0.47 23.69 97 HIS A CA 1
ATOM 756 C C . HIS A 1 117 ? 44.788 40.014 3.342 1.00 23.57 97 HIS A C 1
ATOM 757 O O . HIS A 1 117 ? 45.516 40.772 2.705 1.00 23.04 97 HIS A O 1
ATOM 770 N N . THR A 1 118 ? 44.954 39.785 4.637 1.00 17.83 98 THR A N 1
ATOM 771 C CA . THR A 1 118 ? 46.047 40.405 5.374 1.00 20.16 98 THR A CA 1
ATOM 772 C C . THR A 1 118 ? 47.394 39.894 4.877 1.00 22.11 98 THR A C 1
ATOM 773 O O . THR A 1 118 ? 48.332 40.675 4.673 1.00 19.44 98 THR A O 1
ATOM 777 N N . ILE A 1 119 ? 47.477 38.581 4.671 1.00 16.49 99 ILE A N 1
ATOM 778 C CA . ILE A 1 119 ? 48.735 37.928 4.315 1.00 18.10 99 ILE A CA 1
ATOM 779 C C . ILE A 1 119 ? 49.073 38.023 2.821 1.00 21.97 99 ILE A C 1
ATOM 780 O O . ILE A 1 119 ? 50.243 38.209 2.450 1.00 19.00 99 ILE A O 1
ATOM 785 N N . GLY A 1 120 ? 48.056 37.908 1.966 1.00 18.47 100 GLY A N 1
ATOM 786 C CA . GLY A 1 120 ? 48.249 38.056 0.527 1.00 19.32 100 GLY A CA 1
ATOM 787 C C . GLY A 1 120 ? 48.828 36.798 -0.095 1.00 22.20 100 GLY A C 1
ATOM 788 O O . GLY A 1 120 ? 48.157 36.105 -0.870 1.00 19.28 100 GLY A O 1
ATOM 789 N N . ASP A 1 121 ? 50.079 36.499 0.231 1.00 18.19 101 ASP A N 1
ATOM 790 C CA . ASP A 1 121 ? 50.690 35.254 -0.227 1.00 20.64 101 ASP A CA 1
ATOM 791 C C . ASP A 1 121 ? 50.191 34.106 0.644 1.00 17.16 101 ASP A C 1
ATOM 792 O O . ASP A 1 121 ? 50.817 33.741 1.646 1.00 18.95 101 ASP A O 1
ATOM 797 N N . PHE A 1 122 ? 49.067 33.533 0.233 1.00 23.14 102 PHE A N 1
ATOM 798 C CA . PHE A 1 122 ? 48.268 32.667 1.088 1.00 17.86 102 PHE A CA 1
ATOM 799 C C . PHE A 1 122 ? 47.582 31.662 0.182 1.00 22.34 102 PHE A C 1
ATOM 800 O O . PHE A 1 122 ? 46.966 32.042 -0.821 1.00 18.28 102 PHE A O 1
ATOM 808 N N . LEU A 1 123 ? 47.706 30.382 0.516 1.00 18.04 103 LEU A N 1
ATOM 809 C CA . LEU A 1 123 ? 47.035 29.323 -0.231 1.00 18.44 103 LEU A CA 1
ATOM 810 C C . LEU A 1 123 ? 46.060 28.643 0.708 1.00 21.86 103 LEU A C 1
ATOM 811 O O . LEU A 1 123 ? 46.476 28.093 1.737 1.00 22.37 103 LEU A O 1
ATOM 816 N N . GLU A 1 124 ? 44.773 28.680 0.369 1.00 16.59 104 GLU A N 1
ATOM 817 C CA . GLU A 1 124 ? 43.758 28.007 1.180 1.00 18.27 104 GLU A CA 1
ATOM 818 C C . GLU A 1 124 ? 43.641 26.561 0.704 1.00 20.47 104 GLU A C 1
ATOM 819 O O . GLU A 1 124 ? 43.325 26.311 -0.465 1.00 19.77 104 GLU A O 1
ATOM 825 N N . VAL A 1 125 ? 43.902 25.614 1.599 1.00 16.84 105 VAL A N 1
ATOM 826 C CA . VAL A 1 125 ? 43.803 24.200 1.252 1.00 15.72 105 VAL A CA 1
ATOM 827 C C . VAL A 1 125 ? 42.606 23.583 1.983 1.00 15.45 105 VAL A C 1
ATOM 828 O O . VAL A 1 125 ? 42.585 23.526 3.214 1.00 17.22 105 VAL A O 1
ATOM 832 N N . PHE A 1 126 ? 41.597 23.147 1.228 1.00 15.93 106 PHE A N 1
ATOM 833 C CA . PHE A 1 126 ? 40.412 22.527 1.830 1.00 16.00 106 PHE A CA 1
ATOM 834 C C . PHE A 1 126 ? 40.681 21.033 1.998 1.00 14.69 106 PHE A C 1
ATOM 835 O O . PHE A 1 126 ? 40.690 20.282 1.024 1.00 15.89 106 PHE A O 1
ATOM 843 N N . VAL A 1 127 ? 40.955 20.617 3.232 1.00 14.65 107 VAL A N 1
ATOM 844 C CA . VAL A 1 127 ? 41.090 19.200 3.539 1.00 14.51 107 VAL A CA 1
ATOM 845 C C . VAL A 1 127 ? 39.688 18.682 3.808 1.00 20.32 107 VAL A C 1
ATOM 846 O O . VAL A 1 127 ? 39.126 18.885 4.898 1.00 17.25 107 VAL A O 1
ATOM 850 N N . ASN A 1 128 ? 39.123 18.026 2.793 1.00 15.77 108 ASN A N 1
ATOM 851 C CA . ASN A 1 128 ? 37.700 17.722 2.746 1.00 16.22 108 ASN A CA 1
ATOM 852 C C . ASN A 1 128 ? 37.432 16.232 2.927 1.00 20.57 108 ASN A C 1
ATOM 853 O O . ASN A 1 128 ? 37.565 15.457 1.976 1.00 16.96 108 ASN A O 1
ATOM 858 N N . ALA A 1 129 ? 37.061 15.831 4.142 1.00 17.20 109 ALA A N 1
ATOM 859 C CA . ALA A 1 129 ? 36.581 14.469 4.384 1.00 17.58 109 ALA A CA 1
ATOM 860 C C . ALA A 1 129 ? 35.133 14.553 4.848 1.00 19.17 109 ALA A C 1
ATOM 861 O O . ALA A 1 129 ? 34.768 15.500 5.537 1.00 17.57 109 ALA A O 1
ATOM 863 N N . PRO A 1 130 ? 34.300 13.564 4.476 1.00 20.72 110 PRO A N 1
ATOM 864 C CA . PRO A 1 130 ? 32.892 13.602 4.885 1.00 21.18 110 PRO A CA 1
ATOM 865 C C . PRO A 1 130 ? 32.778 13.523 6.393 1.00 17.95 110 PRO A C 1
ATOM 866 O O . PRO A 1 130 ? 33.594 12.830 7.015 1.00 18.86 110 PRO A O 1
ATOM 870 N N . LEU A 1 131 ? 31.803 14.222 6.971 1.00 15.67 111 LEU A N 1
ATOM 871 C CA . LEU A 1 131 ? 31.570 14.148 8.413 1.00 17.21 111 LEU A CA 1
ATOM 872 C C . LEU A 1 131 ? 31.462 12.694 8.871 1.00 22.08 111 LEU A C 1
ATOM 873 O O . LEU A 1 131 ? 32.023 12.316 9.902 1.00 16.85 111 LEU A O 1
ATOM 878 N N . ALA A 1 132 ? 30.752 11.873 8.103 1.00 16.55 112 ALA A N 1
ATOM 879 C CA . ALA A 1 132 ? 30.496 10.497 8.543 1.00 19.75 112 ALA A CA 1
ATOM 880 C C . ALA A 1 132 ? 31.791 9.688 8.636 1.00 19.87 112 ALA A C 1
ATOM 881 O O . ALA A 1 132 ? 31.941 8.822 9.508 1.00 18.87 112 ALA A O 1
ATOM 883 N N . VAL A 1 133 ? 32.725 9.969 7.732 1.00 17.27 113 VAL A N 1
ATOM 884 C CA . VAL A 1 133 ? 34.001 9.262 7.731 1.00 19.47 113 VAL A CA 1
ATOM 885 C C . VAL A 1 133 ? 34.830 9.653 8.962 1.00 19.58 113 VAL A C 1
ATOM 886 O O . VAL A 1 133 ? 35.408 8.789 9.639 1.00 20.52 113 VAL A O 1
ATOM 890 N N . CYS A 1 134 ? 34.877 10.948 9.258 1.00 17.53 114 CYS A N 1
ATOM 891 C CA . CYS A 1 134 ? 35.593 11.436 10.434 1.00 15.52 114 CYS A CA 1
ATOM 892 C C . CYS A 1 134 ? 34.987 10.896 11.726 1.00 16.02 114 CYS A C 1
ATOM 893 O O . CYS A 1 134 ? 35.702 10.593 12.688 1.00 17.24 114 CYS A O 1
ATOM 896 N N . GLU A 1 135 ? 33.663 10.799 11.753 1.00 15.74 115 GLU A N 1
ATOM 897 C CA . GLU A 1 135 ? 32.970 10.376 12.961 1.00 15.87 115 GLU A CA 1
ATOM 898 C C . GLU A 1 135 ? 33.141 8.883 13.194 1.00 16.91 115 GLU A C 1
ATOM 899 O O . GLU A 1 135 ? 33.201 8.434 14.336 1.00 18.29 115 GLU A O 1
ATOM 905 N N . GLU A 1 136 ? 33.223 8.114 12.114 1.00 20.14 116 GLU A N 1
ATOM 906 C CA . GLU A 1 136 ? 33.369 6.671 12.262 1.00 23.16 116 GLU A CA 1
ATOM 907 C C . GLU A 1 136 ? 34.766 6.291 12.752 1.00 25.54 116 GLU A C 1
ATOM 908 O O . GLU A 1 136 ? 34.911 5.338 13.522 1.00 22.51 116 GLU A O 1
ATOM 914 N N . ARG A 1 137 ? 35.788 7.029 12.314 1.00 18.08 117 ARG A N 1
ATOM 915 C CA . ARG A 1 137 ? 37.152 6.816 12.824 1.00 18.33 117 ARG A CA 1
ATOM 916 C C . ARG A 1 137 ? 37.310 7.341 14.251 1.00 17.86 117 ARG A C 1
ATOM 917 O O . ARG A 1 137 ? 37.975 6.710 15.079 1.00 18.44 117 ARG A O 1
ATOM 925 N N . ASP A 1 138 ? 36.704 8.500 14.503 1.00 17.69 118 ASP A N 1
ATOM 926 C CA . ASP A 1 138 ? 36.729 9.176 15.813 1.00 17.15 118 ASP A CA 1
ATOM 927 C C . ASP A 1 138 ? 38.088 9.057 16.491 1.00 22.62 118 ASP A C 1
ATOM 928 O O . ASP A 1 138 ? 38.205 8.506 17.589 1.00 18.05 118 ASP A O 1
ATOM 933 N N . VAL A 1 139 ? 39.109 9.569 15.810 1.00 19.79 119 VAL A N 1
ATOM 934 C CA . VAL A 1 139 ? 40.508 9.385 16.204 1.00 18.19 119 VAL A CA 1
ATOM 935 C C . VAL A 1 139 ? 40.796 9.715 17.674 1.00 17.28 119 VAL A C 1
ATOM 936 O O . VAL A 1 139 ? 41.522 8.980 18.355 1.00 19.30 119 VAL A O 1
ATOM 940 N N . LYS A 1 140 ? 40.237 10.823 18.151 1.00 16.39 120 LYS A N 1
ATOM 941 C CA . LYS A 1 140 ? 40.494 11.271 19.521 1.00 17.70 120 LYS A CA 1
ATOM 942 C C . LYS A 1 140 ? 39.286 11.080 20.426 1.00 18.33 120 LYS A C 1
ATOM 943 O O . LYS A 1 140 ? 39.284 11.541 21.572 1.00 18.42 120 LYS A O 1
ATOM 949 N N . GLY A 1 141 ? 38.256 10.420 19.908 1.00 16.47 121 GLY A N 1
ATOM 950 C CA . GLY A 1 141 ? 37.051 10.142 20.676 1.00 21.72 121 GLY A CA 1
ATOM 951 C C . GLY A 1 141 ? 36.138 11.341 20.862 1.00 21.10 121 GLY A C 1
ATOM 952 O O . GLY A 1 141 ? 35.192 11.288 21.650 1.00 16.64 121 GLY A O 1
ATOM 953 N N . LEU A 1 142 ? 36.400 12.421 20.134 1.00 17.45 122 LEU A N 1
ATOM 954 C CA . LEU A 1 142 ? 35.658 13.664 20.337 1.00 15.49 122 LEU A CA 1
ATOM 955 C C . LEU A 1 142 ? 34.245 13.642 19.756 1.00 14.54 122 LEU A C 1
ATOM 956 O O . LEU A 1 142 ? 33.338 14.274 20.304 1.00 14.98 122 LEU A O 1
ATOM 961 N N . TYR A 1 143 ? 34.044 12.924 18.654 1.00 14.65 123 TYR A N 1
ATOM 962 C CA . TYR A 1 143 ? 32.707 12.846 18.070 1.00 15.67 123 TYR A CA 1
ATOM 963 C C . TYR A 1 143 ? 31.726 12.158 19.012 1.00 15.32 123 TYR A C 1
ATOM 964 O O . TYR A 1 143 ? 30.580 12.594 19.155 1.00 15.86 123 TYR A O 1
ATOM 973 N N . ALA A 1 144 ? 32.174 11.092 19.665 1.00 15.71 124 ALA A N 1
ATOM 974 C CA . ALA A 1 144 ? 31.293 10.367 20.567 1.00 16.30 124 ALA A CA 1
ATOM 975 C C . ALA A 1 144 ? 30.951 11.276 21.746 1.00 18.96 124 ALA A C 1
ATOM 976 O O . ALA A 1 144 ? 29.823 11.267 22.241 1.00 16.45 124 ALA A O 1
ATOM 978 N N . LYS A 1 145 ? 31.925 12.067 22.187 1.00 15.82 125 LYS A N 1
ATOM 979 C CA . LYS A 1 145 ? 31.689 13.012 23.278 1.00 15.79 125 LYS A CA 1
ATOM 980 C C . LYS A 1 145 ? 30.744 14.142 22.869 1.00 16.29 125 LYS A C 1
ATOM 981 O O . LYS A 1 145 ? 29.977 14.648 23.699 1.00 18.26 125 LYS A O 1
ATOM 987 N N . ALA A 1 146 ? 30.808 14.554 21.604 1.00 14.99 126 ALA A N 1
ATOM 988 C CA . ALA A 1 146 ? 29.896 15.574 21.094 1.00 14.82 126 ALA A CA 1
ATOM 989 C C . ALA A 1 146 ? 28.475 15.019 21.038 1.00 17.77 126 ALA A C 1
ATOM 990 O O . ALA A 1 146 ? 27.513 15.696 21.431 1.00 18.73 126 ALA A O 1
ATOM 992 N N . ARG A 1 147 ? 28.336 13.786 20.556 1.00 15.59 127 ARG A N 1
ATOM 993 C CA . ARG A 1 147 ? 27.009 13.179 20.430 1.00 16.17 127 ARG A CA 1
ATOM 994 C C . ARG A 1 147 ? 26.338 12.966 21.778 1.00 22.00 127 ARG A C 1
ATOM 995 O O . ARG A 1 147 ? 25.115 13.052 21.877 1.00 17.37 127 ARG A O 1
ATOM 1003 N N . SER A 1 148 ? 27.122 12.685 22.816 1.00 16.75 128 SER A N 1
ATOM 1004 C CA . SER A 1 148 ? 26.530 12.407 24.125 1.00 17.37 128 SER A CA 1
ATOM 1005 C C . SER A 1 148 ? 26.265 13.701 24.875 1.00 25.16 128 SER A C 1
ATOM 1006 O O . SER A 1 148 ? 25.577 13.703 25.898 1.00 17.94 128 SER A O 1
ATOM 1009 N N . GLY A 1 149 ? 26.823 14.798 24.372 1.00 18.13 129 GLY A N 1
ATOM 1010 C CA . GLY A 1 149 ? 26.706 16.087 25.038 1.00 19.25 129 GLY A CA 1
ATOM 1011 C C . GLY A 1 149 ? 27.792 16.308 26.077 1.00 22.33 129 GLY A C 1
ATOM 1012 O O . GLY A 1 149 ? 27.776 17.308 26.807 1.00 17.46 129 GLY A O 1
ATOM 1013 N N . GLU A 1 150 ? 28.741 15.378 26.163 1.00 16.69 130 GLU A N 1
ATOM 1014 C CA . GLU A 1 150 ? 29.844 15.550 27.111 1.00 16.82 130 GLU A CA 1
ATOM 1015 C C . GLU A 1 150 ? 30.615 16.813 26.753 1.00 18.41 130 GLU A C 1
ATOM 1016 O O . GLU A 1 150 ? 30.983 17.609 27.625 1.00 19.39 130 GLU A O 1
ATOM 1022 N N . ILE A 1 151 ? 30.843 17.014 25.463 1.00 15.70 131 ILE A N 1
ATOM 1023 C CA . ILE A 1 151 ? 31.410 18.283 25.023 1.00 18.57 131 ILE A CA 1
ATOM 1024 C C . ILE A 1 151 ? 30.387 19.052 24.189 1.00 17.63 131 ILE A C 1
ATOM 1025 O O . ILE A 1 151 ? 29.610 18.461 23.430 1.00 18.21 131 ILE A O 1
ATOM 1030 N N . LYS A 1 152 ? 30.374 20.372 24.345 1.00 15.44 132 LYS A N 1
ATOM 1031 C CA . LYS A 1 152 ? 29.387 21.208 23.671 1.00 15.48 132 LYS A CA 1
ATOM 1032 C C . LYS A 1 152 ? 30.067 21.970 22.553 1.00 17.46 132 LYS A C 1
ATOM 1033 O O . LYS A 1 152 ? 31.255 22.278 22.656 1.00 16.83 132 LYS A O 1
ATOM 1039 N N . GLY A 1 153 ? 29.321 22.293 21.500 1.00 14.80 133 GLY A N 1
ATOM 1040 C CA . GLY A 1 153 ? 29.841 23.168 20.456 1.00 16.96 133 GLY A CA 1
ATOM 1041 C C . GLY A 1 153 ? 30.992 22.570 19.677 1.00 19.14 133 GLY A C 1
ATOM 1042 O O . GLY A 1 153 ? 31.997 23.239 19.411 1.00 14.53 133 GLY A O 1
ATOM 1043 N N . PHE A 1 154 ? 30.843 21.301 19.314 1.00 14.97 134 PHE A N 1
ATOM 1044 C CA . PHE A 1 154 ? 31.847 20.611 18.521 1.00 18.95 134 PHE A CA 1
ATOM 1045 C C . PHE A 1 154 ? 31.581 20.772 17.037 1.00 15.68 134 PHE A C 1
ATOM 1046 O O . PHE A 1 154 ? 30.482 20.496 16.550 1.00 16.31 134 PHE A O 1
ATOM 1054 N N . THR A 1 155 ? 32.610 21.218 16.325 1.00 13.43 135 THR A N 1
ATOM 1055 C CA . THR A 1 155 ? 32.539 21.491 14.896 1.00 12.88 135 THR A CA 1
ATOM 1056 C C . THR A 1 155 ? 31.916 20.352 14.109 1.00 18.03 135 THR A C 1
ATOM 1057 O O . THR A 1 155 ? 32.373 19.199 14.190 1.00 14.61 135 THR A O 1
ATOM 1061 N N . GLY A 1 156 ? 30.877 20.676 13.342 1.00 14.74 136 GLY A N 1
ATOM 1062 C CA . GLY A 1 156 ? 30.257 19.690 12.468 1.00 20.25 136 GLY A CA 1
ATOM 1063 C C . GLY A 1 156 ? 29.101 18.936 13.100 1.00 23.66 136 GLY A C 1
ATOM 1064 O O . GLY A 1 156 ? 28.302 18.313 12.395 1.00 19.89 136 GLY A O 1
ATOM 1065 N N . ILE A 1 157 ? 29.017 18.982 14.427 1.00 14.08 137 ILE A N 1
ATOM 1066 C CA . ILE A 1 157 ? 27.935 18.317 15.162 1.00 14.79 137 ILE A CA 1
ATOM 1067 C C . ILE A 1 157 ? 26.962 19.353 15.730 1.00 22.40 137 ILE A C 1
ATOM 1068 O O . ILE A 1 157 ? 25.770 19.348 15.405 1.00 21.23 137 ILE A O 1
ATOM 1073 N N . ASP A 1 158 ? 27.464 20.254 16.568 1.00 15.27 138 ASP A N 1
ATOM 1074 C CA . ASP A 1 158 ? 26.620 21.364 17.030 1.00 22.06 138 ASP A CA 1
ATOM 1075 C C . ASP A 1 158 ? 27.368 22.693 17.025 1.00 20.83 138 ASP A C 1
ATOM 1076 O O . ASP A 1 158 ? 27.210 23.514 17.932 1.00 21.02 138 ASP A O 1
ATOM 1081 N N . ASP A 1 159 ? 28.177 22.900 15.987 1.00 14.57 139 ASP A N 1
ATOM 10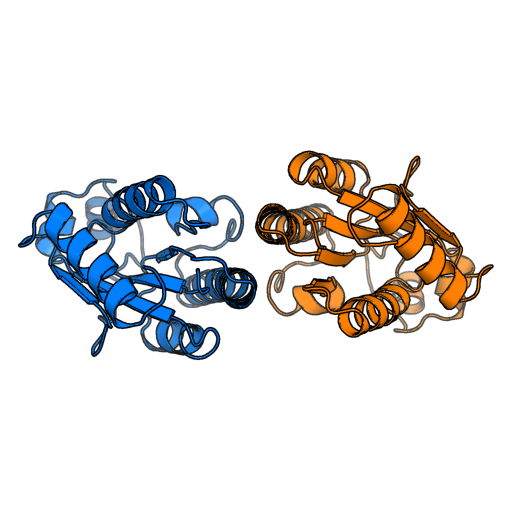82 C CA . ASP A 1 159 ? 28.922 24.146 15.806 1.00 14.44 139 ASP A CA 1
ATOM 1083 C C . ASP A 1 159 ? 29.245 24.169 14.320 1.00 15.40 139 ASP A C 1
ATOM 1084 O O . ASP A 1 159 ? 29.392 23.108 13.703 1.00 14.26 139 ASP A O 1
ATOM 1089 N N . PRO A 1 160 ? 29.344 25.367 13.733 1.00 14.52 140 PRO A N 1
ATOM 1090 C CA . PRO A 1 160 ? 29.456 25.453 12.268 1.00 14.70 140 PRO A CA 1
ATOM 1091 C C . PRO A 1 160 ? 30.767 24.928 11.695 1.00 19.71 140 PRO A C 1
ATOM 1092 O O . PRO A 1 160 ? 31.816 24.994 12.346 1.00 14.87 140 PRO A O 1
ATOM 1096 N N . TYR A 1 161 ? 30.702 24.395 10.477 1.00 17.34 141 TYR A N 1
ATOM 1097 C CA . TYR A 1 161 ? 31.886 24.346 9.627 1.00 14.23 141 TYR A CA 1
ATOM 1098 C C . TYR A 1 161 ? 31.457 24.896 8.285 1.00 17.26 141 TYR A C 1
ATOM 1099 O O . TYR A 1 161 ? 30.541 24.358 7.642 1.00 14.74 141 TYR A O 1
ATOM 1108 N N . GLU A 1 162 ? 32.091 25.984 7.876 1.00 14.32 142 GLU A N 1
ATOM 1109 C CA . GLU A 1 162 ? 31.757 26.619 6.606 1.00 16.20 142 GLU A CA 1
ATOM 1110 C C . GLU A 1 162 ? 32.817 26.267 5.559 1.00 20.04 142 GLU A C 1
ATOM 1111 O O . GLU A 1 162 ? 33.927 26.805 5.584 1.00 18.04 142 GLU A O 1
ATOM 1117 N N . PRO A 1 163 ? 32.478 25.362 4.629 1.00 22.70 143 PRO A N 1
ATOM 1118 C CA . PRO A 1 163 ? 33.523 24.870 3.721 1.00 20.16 143 PRO A CA 1
ATOM 1119 C C . PRO A 1 163 ? 33.964 25.929 2.715 1.00 23.11 143 PRO A C 1
ATOM 1120 O O . PRO A 1 163 ? 33.144 26.728 2.263 1.00 22.38 143 PRO A O 1
ATOM 1124 N N . PRO A 1 164 ? 35.262 25.951 2.388 1.00 18.24 144 PRO A N 1
ATOM 1125 C CA . PRO A 1 164 ? 35.756 26.854 1.345 1.00 17.39 144 PRO A CA 1
ATOM 1126 C C . PRO A 1 164 ? 34.962 26.691 0.049 1.00 19.93 144 PRO A C 1
ATOM 1127 O O . PRO A 1 164 ? 34.671 25.560 -0.347 1.00 22.60 144 PRO A O 1
ATOM 1131 N N . THR A 1 165 ? 34.607 27.799 -0.593 1.00 17.11 145 THR A N 1
ATOM 1132 C CA . THR A 1 165 ? 33.877 27.737 -1.856 1.00 22.07 145 THR A CA 1
ATOM 1133 C C . THR A 1 165 ? 34.826 27.855 -3.047 1.00 30.37 145 THR A C 1
ATOM 1134 O O . THR A 1 165 ? 34.490 27.451 -4.166 1.00 26.76 145 THR A O 1
ATOM 1138 N N . ASN A 1 166 ? 36.011 28.408 -2.797 1.00 20.41 146 ASN A N 1
ATOM 1139 C CA . ASN A 1 166 ? 37.018 28.581 -3.843 1.00 19.11 146 ASN A CA 1
ATOM 1140 C C . ASN A 1 166 ? 38.424 28.365 -3.297 1.00 22.71 146 ASN A C 1
ATOM 1141 O O . ASN A 1 166 ? 39.266 29.258 -3.393 1.00 19.82 146 ASN A O 1
ATOM 1146 N N . PRO A 1 167 ? 38.696 27.177 -2.730 1.00 18.62 147 PRO A N 1
ATOM 1147 C CA . PRO A 1 167 ? 40.034 26.994 -2.160 1.00 16.55 147 PRO A CA 1
ATOM 1148 C C . PRO A 1 167 ? 41.058 26.921 -3.283 1.00 18.65 147 PRO A C 1
ATOM 1149 O O . PRO A 1 167 ? 40.674 26.678 -4.438 1.00 18.73 147 PRO A O 1
ATOM 1153 N N . ASP A 1 168 ? 42.331 27.134 -2.971 1.00 16.88 148 ASP A N 1
ATOM 1154 C CA . ASP A 1 168 ? 43.367 27.033 -3.995 1.00 17.49 148 ASP A CA 1
ATOM 1155 C C . ASP A 1 168 ? 43.683 25.578 -4.318 1.00 21.40 148 ASP A C 1
ATOM 1156 O O . ASP A 1 168 ? 44.006 25.240 -5.448 1.00 19.61 148 ASP A O 1
ATOM 1161 N N . VAL A 1 169 ? 43.588 24.725 -3.306 1.00 18.01 149 VAL A N 1
ATOM 1162 C CA . VAL A 1 169 ? 43.778 23.287 -3.471 1.00 17.96 149 VAL A CA 1
ATOM 1163 C C . VAL A 1 169 ? 42.711 22.609 -2.632 1.00 20.50 149 VAL A C 1
ATOM 1164 O O . VAL A 1 169 ? 42.368 23.106 -1.555 1.00 16.94 149 VAL A O 1
ATOM 1168 N N . GLU A 1 170 ? 42.166 21.496 -3.122 1.00 18.82 150 GLU A N 1
ATOM 1169 C CA . GLU A 1 170 ? 41.236 20.705 -2.319 1.00 16.98 150 GLU A CA 1
ATOM 1170 C C . GLU A 1 170 ? 41.744 19.274 -2.242 1.00 17.49 150 GLU A C 1
ATOM 1171 O O . GLU A 1 170 ? 42.152 18.701 -3.254 1.00 18.18 150 GLU A O 1
ATOM 1177 N N . CYS A 1 171 ? 41.729 18.708 -1.039 1.00 17.67 151 CYS A N 1
ATOM 1178 C CA . CYS A 1 171 ? 42.200 17.344 -0.831 1.00 20.08 151 CYS A CA 1
ATOM 1179 C C . CYS A 1 171 ? 41.053 16.527 -0.278 1.00 20.15 151 CYS A C 1
ATOM 1180 O O . CYS A 1 171 ? 40.654 16.708 0.878 1.00 18.10 151 CYS A O 1
ATOM 1183 N N . ARG A 1 172 ? 40.497 15.653 -1.110 1.00 17.96 152 ARG A N 1
ATOM 1184 C CA . ARG A 1 172 ? 39.424 14.779 -0.656 1.00 18.06 152 ARG A CA 1
ATOM 1185 C C . ARG A 1 172 ? 40.050 13.515 -0.081 1.00 19.70 152 ARG A C 1
ATOM 1186 O O . ARG A 1 172 ? 40.286 12.533 -0.794 1.00 19.47 152 ARG A O 1
ATOM 1194 N N . THR A 1 173 ? 40.330 13.563 1.223 1.00 17.73 153 THR A N 1
ATOM 1195 C CA . THR A 1 173 ? 41.200 12.567 1.855 1.00 18.12 153 THR A CA 1
ATOM 1196 C C . THR A 1 173 ? 40.607 11.173 1.940 1.00 18.86 153 THR A C 1
ATOM 1197 O O . THR A 1 173 ? 41.341 10.212 2.162 1.00 20.01 153 THR A O 1
ATOM 1201 N N . ASP A 1 174 ? 39.291 11.052 1.770 1.00 18.86 154 ASP A N 1
ATOM 1202 C CA A ASP A 1 174 ? 38.660 9.737 1.735 0.65 26.32 154 ASP A CA 1
ATOM 1203 C CA B ASP A 1 174 ? 38.650 9.737 1.740 0.35 26.28 154 ASP A CA 1
ATOM 1204 C C . ASP A 1 174 ? 38.795 9.096 0.361 1.00 31.50 154 ASP A C 1
ATOM 1205 O O . ASP A 1 174 ? 38.525 7.901 0.191 1.00 21.94 154 ASP A O 1
ATOM 1214 N N . LEU A 1 175 ? 39.232 9.889 -0.618 1.00 20.96 155 LEU A N 1
ATOM 1215 C CA . LEU A 1 175 ? 39.297 9.434 -2.014 1.00 25.02 155 LEU A CA 1
ATOM 1216 C C . LEU A 1 175 ? 40.685 9.587 -2.648 1.00 24.85 155 LEU A C 1
ATOM 1217 O O . LEU A 1 175 ? 40.889 9.210 -3.806 1.00 31.45 155 LEU A O 1
ATOM 1222 N N . GLU A 1 176 ? 41.631 10.134 -1.889 1.00 21.89 156 GLU A N 1
ATOM 1223 C CA . GLU A 1 176 ? 42.989 10.373 -2.382 1.00 28.51 156 GLU A CA 1
ATOM 1224 C C . GLU A 1 176 ? 44.015 9.693 -1.507 1.00 35.00 156 GLU A C 1
ATOM 1225 O O . GLU A 1 176 ? 43.856 9.634 -0.285 1.00 33.33 156 GLU A O 1
ATOM 1231 N N . GLU A 1 177 ? 45.083 9.208 -2.129 1.00 29.90 157 GLU A N 1
ATOM 1232 C CA . GLU A 1 177 ? 46.252 8.764 -1.384 1.00 33.72 157 GLU A CA 1
ATOM 1233 C C . GLU A 1 177 ? 46.949 9.990 -0.806 1.00 29.80 157 GLU A C 1
ATOM 1234 O O . GLU A 1 177 ? 46.860 11.082 -1.379 1.00 27.80 157 GLU A O 1
ATOM 1240 N N . LEU A 1 178 ? 47.633 9.812 0.326 1.00 26.64 158 LEU A N 1
ATOM 1241 C CA . LEU A 1 178 ? 48.352 10.913 0.972 1.00 29.99 158 LEU A CA 1
ATOM 1242 C C . LEU A 1 178 ? 49.301 11.597 -0.007 1.00 32.19 158 LEU A C 1
ATOM 1243 O O . LEU A 1 178 ? 49.330 12.828 -0.090 1.00 25.33 158 LEU A O 1
ATOM 1248 N N . ASP A 1 179 ? 50.067 10.792 -0.748 1.00 29.37 159 ASP A N 1
ATOM 1249 C CA . ASP A 1 179 ? 51.009 11.314 -1.741 1.00 35.83 159 ASP A CA 1
ATOM 1250 C C . ASP A 1 179 ? 50.322 12.199 -2.774 1.00 31.56 159 ASP A C 1
ATOM 1251 O O . ASP A 1 179 ? 50.912 13.163 -3.275 1.00 28.06 159 ASP A O 1
ATOM 1256 N N . GLU A 1 180 ? 49.080 11.860 -3.108 1.00 29.78 160 GLU A N 1
ATOM 1257 C CA . GLU A 1 180 ? 48.333 12.640 -4.091 1.00 26.74 160 GLU A CA 1
ATOM 1258 C C . GLU A 1 180 ? 47.933 13.991 -3.506 1.00 25.49 160 GLU A C 1
ATOM 1259 O O . GLU A 1 180 ? 48.055 15.025 -4.168 1.00 23.56 160 GLU A O 1
ATOM 1265 N N . SER A 1 181 ? 47.471 13.986 -2.259 1.00 24.03 161 SER A N 1
ATOM 1266 C CA . SER A 1 181 ? 47.105 15.233 -1.600 1.00 24.09 161 SER A CA 1
ATOM 1267 C C . SER A 1 181 ? 48.313 16.152 -1.469 1.00 22.56 161 SER A C 1
ATOM 1268 O O . SER A 1 181 ? 48.250 17.328 -1.840 1.00 20.46 161 SER A O 1
ATOM 1271 N N . VAL A 1 182 ? 49.416 15.615 -0.951 1.00 22.07 162 VAL A N 1
ATOM 1272 C CA . VAL A 1 182 ? 50.649 16.395 -0.831 1.00 24.71 162 VAL A CA 1
ATOM 1273 C C . VAL A 1 182 ? 51.108 16.885 -2.201 1.00 25.06 162 VAL A C 1
ATOM 1274 O O . VAL A 1 182 ? 51.498 18.048 -2.357 1.00 26.25 162 VAL A O 1
ATOM 1278 N N . GLY A 1 183 ? 51.043 16.001 -3.197 1.00 26.06 163 GLY A N 1
ATOM 1279 C CA . GLY A 1 183 ? 51.446 16.349 -4.550 1.00 24.55 163 GLY A CA 1
ATOM 1280 C C . GLY A 1 183 ? 50.702 17.554 -5.108 1.00 25.17 163 GLY A C 1
ATOM 1281 O O . GLY A 1 183 ? 51.302 18.410 -5.761 1.00 23.35 163 GLY A O 1
ATOM 1282 N N . LYS A 1 184 ? 49.397 17.634 -4.854 1.00 22.01 164 LYS A N 1
ATOM 1283 C CA . LYS A 1 184 ? 48.607 18.754 -5.367 1.00 22.08 164 LYS A CA 1
ATOM 1284 C C . LYS A 1 184 ? 49.011 20.084 -4.732 1.00 20.20 164 LYS A C 1
ATOM 1285 O O . LYS A 1 184 ? 49.032 21.112 -5.406 1.00 21.54 164 LYS A O 1
ATOM 1291 N N . ILE A 1 185 ? 49.323 20.067 -3.437 1.00 21.37 165 ILE A N 1
ATOM 1292 C CA . ILE A 1 185 ? 49.759 21.285 -2.755 1.00 18.94 165 ILE A CA 1
ATOM 1293 C C . ILE A 1 185 ? 51.118 21.702 -3.315 1.00 19.71 165 ILE A C 1
ATOM 1294 O O . ILE A 1 185 ? 51.329 22.865 -3.652 1.00 20.78 165 ILE A O 1
ATOM 1299 N N . TRP A 1 186 ? 52.023 20.733 -3.436 1.00 21.01 166 TRP A N 1
ATOM 1300 C CA . TRP A 1 186 ? 53.356 20.975 -3.981 1.00 21.49 166 TRP A CA 1
ATOM 1301 C C . TRP A 1 186 ? 53.279 21.573 -5.386 1.00 22.05 166 TRP A C 1
ATOM 1302 O O . TRP A 1 186 ? 53.954 22.558 -5.684 1.00 24.93 166 TRP A O 1
ATOM 1313 N N . GLN A 1 187 ? 52.454 20.981 -6.249 1.00 25.51 167 GLN A N 1
ATOM 1314 C CA . GLN A 1 187 ? 52.356 21.451 -7.628 1.00 26.09 167 GLN A CA 1
ATOM 1315 C C . GLN A 1 187 ? 51.798 22.869 -7.679 1.00 22.41 167 GLN A C 1
ATOM 1316 O O . GLN A 1 187 ? 52.204 23.681 -8.520 1.00 24.34 167 GLN A O 1
ATOM 1322 N N . LYS A 1 188 ? 50.873 23.171 -6.773 1.00 23.21 168 LYS A N 1
ATOM 1323 C CA . LYS A 1 188 ? 50.324 24.523 -6.694 1.00 22.63 168 LYS A CA 1
ATOM 1324 C C . LYS A 1 188 ? 51.416 25.519 -6.292 1.00 26.56 168 LYS A C 1
ATOM 1325 O O . LYS A 1 188 ? 51.522 26.608 -6.868 1.00 23.43 168 LYS A O 1
ATOM 1331 N N . LEU A 1 189 ? 52.233 25.140 -5.311 1.00 23.14 169 LEU A N 1
ATOM 1332 C CA . LEU A 1 189 ? 53.380 25.963 -4.916 1.00 20.74 169 LEU A CA 1
ATOM 1333 C C . LEU A 1 189 ? 54.351 26.165 -6.078 1.00 25.28 169 LEU A C 1
ATOM 1334 O O . LEU A 1 189 ? 54.920 27.255 -6.254 1.00 24.67 169 LEU A O 1
ATOM 1339 N N . VAL A 1 190 ? 54.542 25.117 -6.874 1.00 24.45 170 VAL A N 1
ATOM 1340 C CA . VAL A 1 190 ? 55.406 25.225 -8.045 1.00 26.74 170 VAL A CA 1
ATOM 1341 C C . VAL A 1 190 ? 54.797 26.163 -9.078 1.00 30.66 170 VAL A C 1
ATOM 1342 O O . VAL A 1 190 ? 55.471 27.080 -9.579 1.00 28.43 170 VAL A O 1
ATOM 1346 N N . ASP A 1 191 ? 53.522 25.938 -9.393 1.00 26.59 171 ASP A N 1
ATOM 1347 C CA . ASP A 1 191 ? 52.835 26.731 -10.414 1.00 29.86 171 ASP A CA 1
ATOM 1348 C C . ASP A 1 191 ? 52.863 28.215 -10.091 1.00 32.18 171 ASP A C 1
ATOM 1349 O O . ASP A 1 191 ? 53.029 29.046 -10.978 1.00 31.69 171 ASP A O 1
ATOM 1354 N N . LEU A 1 192 ? 52.681 28.536 -8.814 1.00 29.76 172 LEU A N 1
ATOM 1355 C CA . LEU A 1 192 ? 52.619 29.921 -8.365 1.00 29.71 172 LEU A CA 1
ATOM 1356 C C . LEU A 1 192 ? 54.002 30.469 -8.024 1.00 30.30 172 LEU A C 1
ATOM 1357 O O . LEU A 1 192 ? 54.128 31.581 -7.502 1.00 29.02 172 LEU A O 1
ATOM 1362 N N . LYS A 1 193 ? 55.029 29.671 -8.312 1.00 31.48 173 LYS A N 1
ATOM 1363 C CA . LYS A 1 193 ? 56.425 30.089 -8.162 1.00 33.91 173 LYS A CA 1
ATOM 1364 C C . LYS A 1 193 ? 56.871 30.402 -6.732 1.00 33.00 173 LYS A C 1
ATOM 1365 O O . LYS A 1 193 ? 57.763 31.226 -6.531 1.00 32.69 173 LYS A O 1
ATOM 1371 N N . TYR A 1 194 ? 56.269 29.751 -5.743 1.00 29.26 174 TYR A N 1
ATOM 1372 C CA . TYR A 1 194 ? 56.746 29.894 -4.367 1.00 28.33 174 TYR A CA 1
ATOM 1373 C C . TYR A 1 194 ? 57.943 28.988 -4.105 1.00 34.68 174 TYR A C 1
ATOM 1374 O O . TYR A 1 194 ? 58.779 29.284 -3.252 1.00 33.72 174 TYR A O 1
ATOM 1383 N N . ILE A 1 195 ? 58.013 27.877 -4.835 1.00 32.34 175 ILE A N 1
ATOM 1384 C CA . ILE A 1 195 ? 59.140 26.954 -4.725 1.00 29.93 175 ILE A CA 1
ATOM 1385 C C . ILE A 1 195 ? 59.584 26.509 -6.112 1.00 34.68 175 ILE A C 1
ATOM 1386 O O . ILE A 1 195 ? 58.878 26.740 -7.100 1.00 33.74 175 ILE A O 1
ATOM 1391 N N . GLU A 1 196 ? 60.751 25.870 -6.183 1.00 33.96 176 GLU A N 1
ATOM 1392 C CA . GLU A 1 196 ? 61.311 25.413 -7.458 1.00 38.87 176 GLU A CA 1
ATOM 1393 C C . GLU A 1 196 ? 60.714 24.076 -7.899 1.00 36.70 176 GLU A C 1
ATOM 1394 O O . GLU A 1 196 ? 60.441 23.201 -7.069 1.00 40.61 176 GLU A O 1
ATOM 1400 N N . GLN B 1 22 ? 74.905 42.145 5.258 1.00 66.58 2 GLN B N 1
ATOM 1401 C CA . GLN B 1 22 ? 74.811 40.795 5.808 1.00 72.93 2 GLN B CA 1
ATOM 1402 C C . GLN B 1 22 ? 74.017 40.810 7.107 1.00 69.81 2 GLN B C 1
ATOM 1403 O O . GLN B 1 22 ? 74.213 41.685 7.953 1.00 65.22 2 GLN B O 1
ATOM 1409 N N . GLN B 1 23 ? 73.136 39.830 7.272 1.00 65.35 3 GLN B N 1
ATOM 1410 C CA . GLN B 1 23 ? 72.165 39.875 8.356 1.00 57.43 3 GLN B CA 1
ATOM 1411 C C . GLN B 1 23 ? 71.947 38.505 8.997 1.00 42.91 3 GLN B C 1
ATOM 1412 O O . GLN B 1 23 ? 71.634 37.530 8.308 1.00 46.57 3 GLN B O 1
ATOM 1418 N N . ARG B 1 24 ? 72.122 38.435 10.314 1.00 41.49 4 ARG B N 1
ATOM 1419 C CA . ARG B 1 24 ? 71.775 37.233 11.073 1.00 33.68 4 ARG B CA 1
ATOM 1420 C C . ARG B 1 24 ? 70.641 37.569 12.026 1.00 31.15 4 ARG B C 1
ATOM 1421 O O . ARG B 1 24 ? 70.539 38.701 12.503 1.00 30.04 4 ARG B O 1
ATOM 1429 N N . GLY B 1 25 ? 69.793 36.588 12.318 1.00 23.71 5 GLY B N 1
ATOM 1430 C CA . GLY B 1 25 ? 68.655 36.836 13.188 1.00 22.53 5 GLY B CA 1
ATOM 1431 C C . GLY B 1 25 ? 69.064 37.117 14.623 1.00 26.73 5 GLY B C 1
ATOM 1432 O O . GLY B 1 25 ? 70.004 36.506 15.141 1.00 22.41 5 GLY B O 1
ATOM 1433 N N . VAL B 1 26 ? 68.350 38.037 15.266 1.00 20.62 6 VAL B N 1
ATOM 1434 C CA . VAL B 1 26 ? 68.632 38.405 1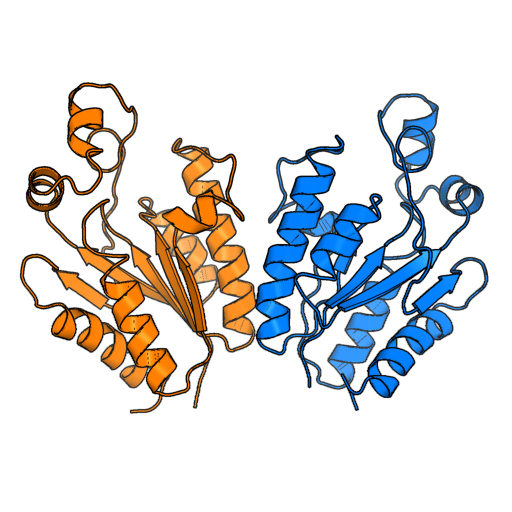6.644 1.00 19.46 6 VAL B CA 1
ATOM 1435 C C . VAL B 1 26 ? 67.441 39.143 17.249 1.00 19.22 6 VAL B C 1
ATOM 1436 O O . VAL B 1 26 ? 66.778 39.941 16.576 1.00 21.72 6 VAL B O 1
ATOM 1440 N N . THR B 1 27 ? 67.139 38.844 18.507 1.00 17.70 7 THR B N 1
ATOM 1441 C CA . THR B 1 27 ? 66.137 39.606 19.244 1.00 16.81 7 THR B CA 1
ATOM 1442 C C . THR B 1 27 ? 66.839 40.649 20.104 1.00 24.81 7 THR B C 1
ATOM 1443 O O . THR B 1 27 ? 67.666 40.310 20.955 1.00 22.06 7 THR B O 1
ATOM 1447 N N . ILE B 1 28 ? 66.528 41.917 19.858 1.00 19.73 8 ILE B N 1
ATOM 1448 C CA . ILE B 1 28 ? 67.068 43.014 20.654 1.00 17.71 8 ILE B CA 1
ATOM 1449 C C . ILE B 1 28 ? 65.977 43.413 21.643 1.00 16.71 8 ILE B C 1
ATOM 1450 O O . ILE B 1 28 ? 64.932 43.932 21.238 1.00 17.38 8 ILE B O 1
ATOM 1455 N N . TRP B 1 29 ? 66.215 43.157 22.932 1.00 14.55 9 TRP B N 1
ATOM 1456 C CA . TRP B 1 29 ? 65.153 43.198 23.938 1.00 13.85 9 TRP B CA 1
ATOM 1457 C C . TRP B 1 29 ? 65.314 44.372 24.902 1.00 14.62 9 TRP B C 1
ATOM 1458 O O . TRP B 1 29 ? 66.177 44.345 25.787 1.00 16.63 9 TRP B O 1
ATOM 1469 N N . LEU B 1 30 ? 64.478 45.396 24.733 1.00 13.78 10 LEU B N 1
ATOM 1470 C CA . LEU B 1 30 ? 64.554 46.581 25.582 1.00 16.17 10 LEU B CA 1
ATOM 1471 C C . LEU B 1 30 ? 63.616 46.440 26.786 1.00 15.86 10 LEU B C 1
ATOM 1472 O O . LEU B 1 30 ? 62.396 46.303 26.633 1.00 15.03 10 LEU B O 1
ATOM 1477 N N . THR B 1 31 ? 64.202 46.464 27.981 1.00 13.45 11 THR B N 1
ATOM 1478 C CA . THR B 1 31 ? 63.451 46.363 29.219 1.00 12.17 11 THR B CA 1
ATOM 1479 C C . THR B 1 31 ? 63.686 47.630 30.047 1.00 16.29 11 THR B C 1
ATOM 1480 O O . THR B 1 31 ? 64.744 48.243 29.952 1.00 15.92 11 THR B O 1
ATOM 1484 N N . GLY B 1 32 ? 62.704 48.031 30.850 1.00 13.96 12 GLY B N 1
ATOM 1485 C CA . GLY B 1 32 ? 62.872 49.221 31.671 1.00 16.27 12 GLY B CA 1
ATOM 1486 C C . GLY B 1 32 ? 61.537 49.784 32.116 1.00 17.78 12 GLY B C 1
ATOM 1487 O O . GLY B 1 32 ? 60.491 49.332 31.646 1.00 15.21 12 GLY B O 1
ATOM 1488 N N . LEU B 1 33 ? 61.570 50.783 33.000 1.00 13.34 13 LEU B N 1
ATOM 1489 C CA . LEU B 1 33 ? 60.343 51.358 33.570 1.00 12.95 13 LEU B CA 1
ATOM 1490 C C . LEU B 1 33 ? 59.465 52.005 32.512 1.00 14.83 13 LEU B C 1
ATOM 1491 O O . LEU B 1 33 ? 59.945 52.355 31.430 1.00 13.47 13 LEU B O 1
ATOM 1496 N N . SER B 1 34 ? 58.180 52.180 32.828 1.00 13.76 14 SER B N 1
ATOM 1497 C CA . SER B 1 34 ? 57.305 53.004 31.989 1.00 14.59 14 SER B CA 1
ATOM 1498 C C . SER B 1 34 ? 57.865 54.415 31.941 1.00 17.62 14 SER B C 1
ATOM 1499 O O . SER B 1 34 ? 58.126 55.019 32.989 1.00 16.27 14 SER B O 1
ATOM 1502 N N . GLY B 1 35 ? 58.060 54.943 30.737 1.00 17.59 15 GLY B N 1
ATOM 1503 C CA . GLY B 1 35 ? 58.556 56.303 30.599 1.00 16.56 15 GLY B CA 1
ATOM 1504 C C . GLY B 1 35 ? 60.068 56.411 30.473 1.00 16.68 15 GLY B C 1
ATOM 1505 O O . GLY B 1 35 ? 60.589 57.500 30.280 1.00 17.78 15 GLY B O 1
ATOM 1506 N N . ALA B 1 36 ? 60.780 55.293 30.581 1.00 15.75 16 ALA B N 1
ATOM 1507 C CA . ALA B 1 36 ? 62.246 55.324 30.555 1.00 17.84 16 ALA B CA 1
ATOM 1508 C C . ALA B 1 36 ? 62.831 55.624 29.169 1.00 16.70 16 ALA B C 1
ATOM 1509 O O . ALA B 1 36 ? 64.031 55.880 29.043 1.00 19.95 16 ALA B O 1
ATOM 1511 N N . GLY B 1 37 ? 61.995 55.581 28.132 1.00 18.35 17 GLY B N 1
ATOM 1512 C CA . GLY B 1 37 ? 62.447 55.934 26.792 1.00 22.01 17 GLY B CA 1
ATOM 1513 C C . GLY B 1 37 ? 62.645 54.745 25.859 1.00 24.58 17 GLY B C 1
ATOM 1514 O O . GLY B 1 37 ? 63.315 54.869 24.828 1.00 18.49 17 GLY B O 1
ATOM 1515 N N . LYS B 1 38 ? 62.047 53.603 26.195 1.00 16.58 18 LYS B N 1
ATOM 1516 C CA . LYS B 1 38 ? 62.216 52.387 25.384 1.00 17.48 18 LYS B CA 1
ATOM 1517 C C . LYS B 1 38 ? 61.684 52.561 23.955 1.00 20.61 18 LYS B C 1
ATOM 1518 O O . LYS B 1 38 ? 62.357 52.224 22.985 1.00 17.22 18 LYS B O 1
ATOM 1524 N N . THR B 1 39 ? 60.477 53.095 23.819 1.00 17.08 19 THR B N 1
ATOM 1525 C CA A THR B 1 39 ? 59.894 53.227 22.482 0.36 17.82 19 THR B CA 1
ATOM 1526 C CA B THR B 1 39 ? 59.857 53.265 22.510 0.64 20.86 19 THR B CA 1
ATOM 1527 C C . THR B 1 39 ? 60.646 54.231 21.616 1.00 21.86 19 THR B C 1
ATOM 1528 O O . THR B 1 39 ? 60.815 54.004 20.413 1.00 24.99 19 THR B O 1
ATOM 1535 N N . THR B 1 40 ? 61.124 55.317 22.218 1.00 20.82 20 THR B N 1
ATOM 1536 C CA . THR B 1 40 ? 61.894 56.323 21.490 1.00 24.61 20 THR B CA 1
ATOM 1537 C C . THR B 1 40 ? 63.170 55.723 20.886 1.00 22.47 20 THR B C 1
ATOM 1538 O O . THR B 1 40 ? 63.510 55.986 19.722 1.00 24.51 20 THR B O 1
ATOM 1542 N N . ILE B 1 41 ? 63.864 54.912 21.680 1.00 20.26 21 ILE B N 1
ATOM 1543 C CA . ILE B 1 41 ? 65.081 54.241 21.226 1.00 23.77 21 ILE B CA 1
ATOM 1544 C C . ILE B 1 41 ? 64.738 53.203 20.168 1.00 19.52 21 ILE B C 1
ATOM 1545 O O . ILE B 1 41 ? 65.422 53.087 19.146 1.00 20.90 21 ILE B O 1
ATOM 1550 N N . THR B 1 42 ? 63.682 52.439 20.427 1.00 19.93 22 THR B N 1
ATOM 1551 C CA . THR B 1 42 ? 63.206 51.442 19.479 1.00 20.26 22 THR B CA 1
ATOM 1552 C C . THR B 1 42 ? 62.971 52.057 18.107 1.00 24.73 22 THR B C 1
ATOM 1553 O O . THR B 1 42 ? 63.447 51.535 17.092 1.00 23.65 22 THR B O 1
ATOM 1557 N N . HIS B 1 43 ? 62.251 53.175 18.074 1.00 21.30 23 HIS B N 1
ATOM 1558 C CA . HIS B 1 43 ? 61.890 53.788 16.800 1.00 27.64 23 HIS B CA 1
ATOM 1559 C C . HIS B 1 43 ? 63.116 54.332 16.081 1.00 26.56 23 HIS B C 1
ATOM 1560 O O . HIS B 1 43 ? 63.243 54.194 14.863 1.00 26.33 23 HIS B O 1
ATOM 1567 N N . ALA B 1 44 ? 64.033 54.931 16.836 1.00 28.21 24 ALA B N 1
ATOM 1568 C CA . ALA B 1 44 ? 65.247 55.485 16.242 1.00 29.15 24 ALA B CA 1
ATOM 1569 C C . ALA B 1 44 ? 66.142 54.372 15.715 1.00 29.09 24 ALA B C 1
ATOM 1570 O O . ALA B 1 44 ? 66.750 54.496 14.644 1.00 28.88 24 ALA B O 1
ATOM 1572 N N . LEU B 1 45 ? 66.231 53.288 16.477 1.00 22.76 25 LEU B N 1
ATOM 1573 C CA . LEU B 1 45 ? 67.009 52.126 16.067 1.00 27.35 25 LEU B CA 1
ATOM 1574 C C . LEU B 1 45 ? 66.394 51.454 14.836 1.00 22.87 25 LEU B C 1
ATOM 1575 O O . LEU B 1 45 ? 67.104 51.034 13.923 1.00 27.90 25 LEU B O 1
ATOM 1580 N N . GLU B 1 46 ? 65.071 51.337 14.834 1.00 23.85 26 GLU B N 1
ATOM 1581 C CA . GLU B 1 46 ? 64.350 50.774 13.700 1.00 23.27 26 GLU B CA 1
ATOM 1582 C C . GLU B 1 46 ? 64.683 51.561 12.430 1.00 28.13 26 GLU B C 1
ATOM 1583 O O . GLU B 1 46 ? 65.038 50.976 11.400 1.00 28.99 26 GLU B O 1
ATOM 1589 N N . LYS B 1 47 ? 64.581 52.886 12.508 1.00 26.11 27 LYS B N 1
ATOM 1590 C CA . LYS B 1 47 ? 64.881 53.726 11.348 1.00 29.93 27 LYS B CA 1
ATOM 1591 C C . LYS B 1 47 ? 66.307 53.515 10.855 1.00 31.37 27 LYS B C 1
ATOM 1592 O O . LYS B 1 47 ? 66.541 53.400 9.648 1.00 33.03 27 LYS B O 1
ATOM 1598 N N . LYS B 1 48 ? 67.255 53.460 11.788 1.00 28.22 28 LYS B N 1
ATOM 1599 C CA . LYS B 1 48 ? 68.669 53.328 11.438 1.00 28.34 28 LYS B CA 1
ATOM 1600 C C . LYS B 1 48 ? 68.915 51.997 10.733 1.00 32.98 28 LYS B C 1
ATOM 1601 O O . LYS B 1 48 ? 69.641 51.930 9.741 1.00 32.40 28 LYS B O 1
ATOM 1607 N N . LEU B 1 49 ? 68.293 50.941 11.247 1.00 27.34 29 LEU B N 1
ATOM 1608 C CA . LEU B 1 49 ? 68.416 49.614 10.657 1.00 26.33 29 LEU B CA 1
ATOM 1609 C C . LEU B 1 49 ? 67.752 49.538 9.282 1.00 30.78 29 LEU B C 1
ATOM 1610 O O . LEU B 1 49 ? 68.342 49.013 8.330 1.00 35.21 29 LEU B O 1
ATOM 1615 N N . ARG B 1 50 ? 66.533 50.066 9.178 1.00 27.97 30 ARG B N 1
ATOM 1616 C CA . ARG B 1 50 ? 65.801 50.040 7.912 1.00 38.92 30 ARG B CA 1
ATOM 1617 C C . ARG B 1 50 ? 66.521 50.841 6.835 1.00 39.63 30 ARG B C 1
ATOM 1618 O O . ARG B 1 50 ? 66.539 50.443 5.670 1.00 38.72 30 ARG B O 1
ATOM 1626 N N . ASP B 1 51 ? 67.126 51.959 7.227 1.00 41.59 31 ASP B N 1
ATOM 1627 C CA . ASP B 1 51 ? 67.846 52.803 6.273 1.00 49.17 31 ASP B CA 1
ATOM 1628 C C . ASP B 1 51 ? 69.147 52.162 5.782 1.00 45.39 31 ASP B C 1
ATOM 1629 O O . ASP B 1 51 ? 69.772 52.654 4.842 1.00 48.28 31 ASP B O 1
ATOM 1634 N N . SER B 1 52 ? 69.550 51.064 6.416 1.00 35.34 32 SER B N 1
ATOM 1635 C CA . SER B 1 52 ? 70.743 50.334 5.994 1.00 38.90 32 SER B CA 1
ATOM 1636 C C . SER B 1 52 ? 70.387 49.051 5.243 1.00 39.79 32 SER B C 1
ATOM 1637 O O . SER B 1 52 ? 71.273 48.312 4.794 1.00 39.79 32 SER B O 1
ATOM 1640 N N . GLY B 1 53 ? 69.088 48.787 5.112 1.00 36.71 33 GLY B N 1
ATOM 1641 C CA . GLY B 1 53 ? 68.624 47.680 4.297 1.00 37.56 33 GLY B CA 1
ATOM 1642 C C . GLY B 1 53 ? 68.294 46.432 5.083 1.00 36.36 33 GLY B C 1
ATOM 1643 O O . GLY B 1 53 ? 68.019 45.383 4.496 1.00 36.74 33 GLY B O 1
ATOM 1644 N N . TYR B 1 54 ? 68.310 46.541 6.409 1.00 30.68 34 TYR B N 1
ATOM 1645 C CA . TYR B 1 54 ? 68.040 45.386 7.251 1.00 31.30 34 TYR B CA 1
ATOM 1646 C C . TYR B 1 54 ? 66.552 45.076 7.363 1.00 35.53 34 TYR B C 1
ATOM 1647 O O . TYR B 1 54 ? 65.701 45.971 7.278 1.00 28.16 34 TYR B O 1
ATOM 1656 N N . ARG B 1 55 ? 66.280 43.785 7.547 1.00 33.73 35 ARG B N 1
ATOM 1657 C CA . ARG B 1 55 ? 64.951 43.184 7.557 1.00 35.65 35 ARG B CA 1
ATOM 1658 C C . ARG B 1 55 ? 64.540 43.033 9.016 1.00 34.11 35 ARG B C 1
ATOM 1659 O O . ARG B 1 55 ? 65.146 42.245 9.742 1.00 25.27 35 ARG B O 1
ATOM 1667 N N . LEU B 1 56 ? 63.527 43.770 9.466 1.00 23.94 36 LEU B N 1
ATOM 1668 C CA . LEU B 1 56 ? 63.185 43.726 10.887 1.00 24.09 36 LEU B CA 1
ATOM 1669 C C . LEU B 1 56 ? 61.689 43.691 11.190 1.00 21.97 36 LEU B C 1
ATOM 1670 O O . LEU B 1 56 ? 60.854 43.957 10.320 1.00 23.47 36 LEU B O 1
ATOM 1675 N N . GLU B 1 57 ? 61.375 43.345 12.436 1.00 17.86 37 GLU B N 1
ATOM 1676 C CA . GLU B 1 57 ? 60.016 43.432 12.969 1.00 19.04 37 GLU B CA 1
ATOM 1677 C C . GLU B 1 57 ? 60.094 44.070 14.342 1.00 21.06 37 GLU B C 1
ATOM 1678 O O . GLU B 1 57 ? 61.031 43.810 15.096 1.00 18.98 37 GLU B O 1
ATOM 1684 N N . VAL B 1 58 ? 59.122 44.912 14.670 1.00 19.32 38 VAL B N 1
ATOM 1685 C CA . VAL B 1 58 ? 59.079 45.524 15.998 1.00 18.59 38 VAL B CA 1
ATOM 1686 C C . VAL B 1 58 ? 57.921 44.933 16.775 1.00 22.33 38 VAL B C 1
ATOM 1687 O O . VAL B 1 58 ? 56.809 44.848 16.253 1.00 15.87 38 VAL B O 1
ATOM 1691 N N . LEU B 1 59 ? 58.186 44.493 18.004 1.00 14.89 39 LEU B N 1
ATOM 1692 C CA . LEU B 1 59 ? 57.124 44.040 18.894 1.00 14.30 39 LEU B CA 1
ATOM 1693 C C . LEU B 1 59 ? 57.143 44.939 20.126 1.00 17.79 39 LEU B C 1
ATOM 1694 O O . LEU B 1 59 ? 57.932 44.734 21.049 1.00 14.89 39 LEU B O 1
ATOM 1699 N N . ASP B 1 60 ? 56.289 45.960 20.104 1.00 18.84 40 ASP B N 1
ATOM 1700 C CA . ASP B 1 60 ? 56.180 46.945 21.172 1.00 15.46 40 ASP B CA 1
ATOM 1701 C C . ASP B 1 60 ? 55.038 46.521 22.084 1.00 18.27 40 ASP B C 1
ATOM 1702 O O . ASP B 1 60 ? 53.899 46.361 21.625 1.00 17.39 40 ASP B O 1
ATOM 1707 N N . GLY B 1 61 ? 55.332 46.345 23.373 1.00 14.51 41 GLY B N 1
ATOM 1708 C CA . GLY B 1 61 ? 54.323 45.925 24.337 1.00 13.92 41 GLY B CA 1
ATOM 1709 C C . GLY B 1 61 ? 53.013 46.700 24.277 1.00 16.16 41 GLY B C 1
ATOM 1710 O O . GLY B 1 61 ? 51.927 46.098 24.335 1.00 18.56 41 GLY B O 1
ATOM 1711 N N . ASP B 1 62 ? 53.107 48.027 24.174 1.00 15.07 42 ASP B N 1
ATOM 1712 C CA . ASP B 1 62 ? 51.915 48.875 24.106 1.00 17.98 42 ASP B CA 1
ATOM 1713 C C . ASP B 1 62 ? 51.070 48.517 22.893 1.00 21.82 42 ASP B C 1
ATOM 1714 O O . ASP B 1 62 ? 49.842 48.592 22.930 1.00 21.76 42 ASP B O 1
ATOM 1719 N N . VAL B 1 63 ? 51.737 48.174 21.796 1.00 18.39 43 VAL B N 1
ATOM 1720 C CA . VAL B 1 63 ? 51.031 47.895 20.543 1.00 17.93 43 VAL B CA 1
ATOM 1721 C C . VAL B 1 63 ? 50.545 46.445 20.486 1.00 19.92 43 VAL B C 1
ATOM 1722 O O . VAL B 1 63 ? 49.388 46.185 20.137 1.00 20.73 43 VAL B O 1
ATOM 1726 N N . VAL B 1 64 ? 51.403 45.496 20.853 1.00 17.20 44 VAL B N 1
ATOM 1727 C CA . VAL B 1 64 ? 50.965 44.099 20.784 1.00 19.27 44 VAL B CA 1
ATOM 1728 C C . VAL B 1 64 ? 49.853 43.792 21.782 1.00 18.29 44 VAL B C 1
ATOM 1729 O O . VAL B 1 64 ? 49.051 42.882 21.556 1.00 18.41 44 VAL B O 1
ATOM 1733 N N . ARG B 1 65 ? 49.772 44.567 22.864 1.00 14.44 45 ARG B N 1
ATOM 1734 C CA . ARG B 1 65 ? 48.658 44.397 23.809 1.00 19.31 45 ARG B CA 1
ATOM 1735 C C . ARG B 1 65 ? 47.307 44.795 23.209 1.00 22.74 45 ARG B C 1
ATOM 1736 O O . ARG B 1 65 ? 46.258 44.596 23.829 1.00 18.21 45 ARG B O 1
ATOM 1744 N N . THR B 1 66 ? 47.322 45.344 22.000 1.00 21.36 46 THR B N 1
ATOM 1745 C CA . THR B 1 66 ? 46.067 45.607 21.304 1.00 18.97 46 THR B CA 1
ATOM 1746 C C . THR B 1 66 ? 45.755 44.515 20.279 1.00 25.17 46 THR B C 1
ATOM 1747 O O . THR B 1 66 ? 44.695 44.542 19.648 1.00 26.38 46 THR B O 1
ATOM 1751 N N . ASN B 1 67 ? 46.681 43.577 20.090 1.00 21.26 47 ASN B N 1
ATOM 1752 C CA . ASN B 1 67 ? 46.452 42.465 19.156 1.00 23.74 47 ASN B CA 1
ATOM 1753 C C . ASN B 1 67 ? 46.898 41.107 19.712 1.00 16.25 47 ASN B C 1
ATOM 1754 O O . ASN B 1 67 ? 46.095 40.388 20.325 1.00 21.64 47 ASN B O 1
ATOM 1759 N N . LEU B 1 68 ? 48.163 40.768 19.490 1.00 15.61 48 LEU B N 1
ATOM 1760 C CA . LEU B 1 68 ? 48.767 39.523 19.973 1.00 19.80 48 LEU B CA 1
ATOM 1761 C C . LEU B 1 68 ? 48.444 39.202 21.429 1.00 17.04 48 LEU B C 1
ATOM 1762 O O . LEU B 1 68 ? 48.161 38.046 21.778 1.00 17.17 48 LEU B O 1
ATOM 1767 N N . THR B 1 69 ? 48.498 40.213 22.293 1.00 17.81 49 THR B N 1
ATOM 1768 C CA . THR B 1 69 ? 48.263 39.960 23.714 1.00 18.63 49 THR B CA 1
ATOM 1769 C C . THR B 1 69 ? 47.088 40.762 24.255 1.00 21.05 49 THR B C 1
ATOM 1770 O O . THR B 1 69 ? 47.026 41.086 25.441 1.00 17.62 49 THR B O 1
ATOM 1774 N N . LYS B 1 70 ? 46.142 41.060 23.374 1.00 18.23 50 LYS B N 1
ATOM 1775 C CA . LYS B 1 70 ? 44.902 41.700 23.790 1.00 19.71 50 LYS B CA 1
ATOM 1776 C C . LYS B 1 70 ? 44.206 40.786 24.793 1.00 20.30 50 LYS B C 1
ATOM 1777 O O . LYS B 1 70 ? 44.243 39.560 24.651 1.00 23.89 50 LYS B O 1
ATOM 1783 N N . GLY B 1 71 ? 43.601 41.368 25.821 1.00 20.55 51 GLY B N 1
ATOM 1784 C CA . GLY B 1 71 ? 42.904 40.567 26.813 1.00 22.48 51 GLY B CA 1
ATOM 1785 C C . GLY B 1 71 ? 43.688 40.355 28.098 1.00 28.26 51 GLY B C 1
ATOM 1786 O O . GLY B 1 71 ? 43.116 39.988 29.118 1.00 28.13 51 GLY B O 1
ATOM 1787 N N . LEU B 1 72 ? 44.998 40.573 28.053 1.00 20.94 52 LEU B N 1
ATOM 1788 C CA . LEU B 1 72 ? 45.827 40.403 29.242 1.00 16.62 52 LEU B CA 1
ATOM 1789 C C . LEU B 1 72 ? 45.892 41.699 30.039 1.00 18.88 52 LEU B C 1
ATOM 1790 O O . LEU B 1 72 ? 45.879 42.796 29.465 1.00 19.12 52 LEU B O 1
ATOM 1795 N N . GLY B 1 73 ? 45.957 41.571 31.360 1.00 15.17 53 GLY B N 1
ATOM 1796 C CA . GLY B 1 73 ? 46.127 42.726 32.224 1.00 17.47 53 GLY B CA 1
ATOM 1797 C C . GLY B 1 73 ? 47.545 42.768 32.757 1.00 21.91 53 GLY B C 1
ATOM 1798 O O . GLY B 1 73 ? 48.499 42.413 32.047 1.00 15.32 53 GLY B O 1
ATOM 1799 N N . PHE B 1 74 ? 47.691 43.167 34.016 1.00 16.64 54 PHE B N 1
ATOM 1800 C CA . PHE B 1 74 ? 49.020 43.406 34.578 1.00 13.60 54 PHE B CA 1
ATOM 1801 C C . PHE B 1 74 ? 49.281 42.654 35.876 1.00 15.83 54 PHE B C 1
ATOM 1802 O O . PHE B 1 74 ? 50.215 42.975 36.612 1.00 14.70 54 PHE B O 1
ATOM 1810 N N . SER B 1 75 ? 48.472 41.636 36.148 1.00 14.25 55 SER B N 1
ATOM 1811 C CA . SER B 1 75 ? 48.813 40.698 37.216 1.00 19.27 55 SER B CA 1
ATOM 1812 C C . SER B 1 75 ? 50.121 40.005 36.844 1.00 21.01 55 SER B C 1
ATOM 1813 O O . SER B 1 75 ? 50.533 40.017 35.680 1.00 18.46 55 SER B O 1
ATOM 1816 N N . LYS B 1 76 ? 50.770 39.401 37.834 1.00 15.54 56 LYS B N 1
ATOM 1817 C CA . LYS B 1 76 ? 51.982 3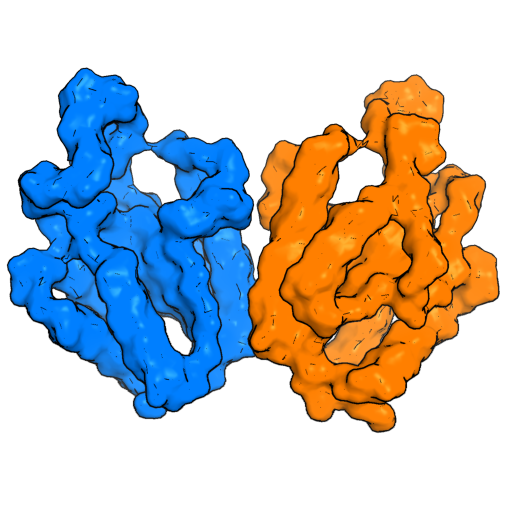8.613 37.617 1.00 15.19 56 LYS B CA 1
ATOM 1818 C C . LYS B 1 76 ? 51.743 37.571 36.514 1.00 14.25 56 LYS B C 1
ATOM 1819 O O . LYS B 1 76 ? 52.524 37.467 35.554 1.00 16.75 56 LYS B O 1
ATOM 1825 N N . GLU B 1 77 ? 50.646 36.829 36.626 1.00 14.90 57 GLU B N 1
ATOM 1826 C CA . GLU B 1 77 ? 50.333 35.797 35.629 1.00 17.87 57 GLU B CA 1
ATOM 1827 C C . GLU B 1 77 ? 50.233 36.363 34.222 1.00 16.98 57 GLU B C 1
ATOM 1828 O O . GLU B 1 77 ? 50.743 35.769 33.248 1.00 15.46 57 GLU B O 1
ATOM 1834 N N . ASP B 1 78 ? 49.546 37.495 34.100 1.00 16.02 58 ASP B N 1
ATOM 1835 C CA . ASP B 1 78 ? 49.315 38.077 32.784 1.00 13.99 58 ASP B CA 1
ATOM 1836 C C . ASP B 1 78 ? 50.583 38.701 32.195 1.00 14.38 58 ASP B C 1
ATOM 1837 O O . ASP B 1 78 ? 50.799 38.635 30.979 1.00 17.03 58 ASP B O 1
ATOM 1842 N N . ARG B 1 79 ? 51.426 39.304 33.034 1.00 12.99 59 ARG B N 1
ATOM 1843 C CA . ARG B 1 79 ? 52.696 39.825 32.524 1.00 12.57 59 ARG B CA 1
ATOM 1844 C C . ARG B 1 79 ? 53.600 38.681 32.071 1.00 13.77 59 ARG B C 1
ATOM 1845 O O . ARG B 1 79 ? 54.331 38.811 31.075 1.00 12.73 59 ARG B O 1
ATOM 1853 N N . ASP B 1 80 ? 53.548 37.557 32.785 1.00 14.03 60 ASP B N 1
ATOM 1854 C CA . ASP B 1 80 ? 54.325 36.386 32.373 1.00 14.41 60 ASP B CA 1
ATOM 1855 C C . ASP B 1 80 ? 53.814 35.859 31.037 1.00 13.09 60 ASP B C 1
ATOM 1856 O O . ASP B 1 80 ? 54.596 35.556 30.130 1.00 12.94 60 ASP B O 1
ATOM 1861 N N . THR B 1 81 ? 52.497 35.742 30.918 1.00 13.40 61 THR B N 1
ATOM 1862 C CA . THR B 1 81 ? 51.912 35.269 29.668 1.00 14.60 61 THR B CA 1
ATOM 1863 C C . THR B 1 81 ? 52.291 36.212 28.536 1.00 13.79 61 THR B C 1
ATOM 1864 O O . THR B 1 81 ? 52.676 35.772 27.445 1.00 14.70 61 THR B O 1
ATOM 1868 N N . ASN B 1 82 ? 52.192 37.510 28.806 1.00 12.74 62 ASN B N 1
ATOM 1869 C CA . ASN B 1 82 ? 52.485 38.523 27.795 1.00 13.62 62 ASN B CA 1
ATOM 1870 C C . ASN B 1 82 ? 53.910 38.392 27.270 1.00 14.18 62 ASN B C 1
ATOM 1871 O O . ASN B 1 82 ? 54.142 38.272 26.060 1.00 12.53 62 ASN B O 1
ATOM 1876 N N . ILE B 1 83 ? 54.869 38.388 28.185 1.00 12.03 63 ILE B N 1
ATOM 1877 C CA . ILE B 1 83 ? 56.270 38.320 27.800 1.00 12.52 63 ILE B CA 1
ATOM 1878 C C . ILE B 1 83 ? 56.607 36.991 27.124 1.00 16.18 63 ILE B C 1
ATOM 1879 O O . ILE B 1 83 ? 57.333 36.962 26.125 1.00 14.01 63 ILE B O 1
ATOM 1884 N N . ARG B 1 84 ? 56.081 35.892 27.653 1.00 12.46 64 ARG B N 1
ATOM 1885 C CA . ARG B 1 84 ? 56.321 34.592 27.024 1.00 12.83 64 ARG B CA 1
ATOM 1886 C C . ARG B 1 84 ? 55.759 34.516 25.601 1.00 15.48 64 ARG B C 1
ATOM 1887 O O . ARG B 1 84 ? 56.356 33.871 24.722 1.00 14.86 64 ARG B O 1
ATOM 1895 N N . ARG B 1 85 ? 54.629 35.180 25.359 1.00 15.77 65 ARG B N 1
ATOM 1896 C CA . ARG B 1 85 ? 54.021 35.144 24.027 1.00 15.76 65 ARG B CA 1
ATOM 1897 C C . ARG B 1 85 ? 54.816 35.998 23.043 1.00 16.52 65 ARG B C 1
ATOM 1898 O O . ARG B 1 85 ? 55.029 35.607 21.892 1.00 16.43 65 ARG B O 1
ATOM 1906 N N . ILE B 1 86 ? 55.259 37.163 23.500 1.00 12.66 66 ILE B N 1
ATOM 1907 C CA . ILE B 1 86 ? 56.156 37.999 22.706 1.00 12.40 66 ILE B CA 1
ATOM 1908 C C . ILE B 1 86 ? 57.442 37.224 22.392 1.00 14.30 66 ILE B C 1
ATOM 1909 O O . ILE B 1 86 ? 57.957 37.272 21.262 1.00 15.73 66 ILE B O 1
ATOM 1914 N N . GLY B 1 87 ? 57.950 36.499 23.386 1.00 12.45 67 GLY B N 1
ATOM 1915 C CA . GLY B 1 87 ? 59.150 35.686 23.194 1.00 13.40 67 GLY B CA 1
ATOM 1916 C C . GLY B 1 87 ? 58.946 34.580 22.165 1.00 14.52 67 GLY B C 1
ATOM 1917 O O . GLY B 1 87 ? 59.856 34.269 21.377 1.00 15.16 67 GLY B O 1
ATOM 1918 N N . PHE B 1 88 ? 57.759 33.973 22.182 1.00 14.07 68 PHE B N 1
ATOM 1919 C CA . PHE B 1 88 ? 57.414 32.928 21.214 1.00 16.14 68 PHE B CA 1
ATOM 1920 C C . PHE B 1 88 ? 57.545 33.450 19.789 1.00 14.60 68 PHE B C 1
ATOM 1921 O O . PHE B 1 88 ? 58.192 32.832 18.940 1.00 14.19 68 PHE B O 1
ATOM 1929 N N . VAL B 1 89 ? 56.915 34.585 19.523 1.00 13.50 69 VAL B N 1
ATOM 1930 C CA . VAL B 1 89 ? 56.928 35.165 18.190 1.00 14.71 69 VAL B CA 1
ATOM 1931 C C . VAL B 1 89 ? 58.334 35.638 17.840 1.00 14.81 69 VAL B C 1
ATOM 1932 O O . VAL B 1 89 ? 58.788 35.450 16.708 1.00 14.70 69 VAL B O 1
ATOM 1936 N N . SER B 1 90 ? 59.022 36.245 18.808 1.00 15.48 70 SER B N 1
ATOM 1937 C CA . SER B 1 90 ? 60.394 36.721 18.586 1.00 15.86 70 SER B CA 1
ATOM 1938 C C . SER B 1 90 ? 61.321 35.571 18.212 1.00 17.07 70 SER B C 1
ATOM 1939 O O . SER B 1 90 ? 62.196 35.708 17.351 1.00 16.94 70 SER B O 1
ATOM 1942 N N . HIS B 1 91 ? 61.134 34.440 18.880 1.00 13.94 71 HIS B N 1
ATOM 1943 C CA . HIS B 1 91 ? 61.928 33.250 18.600 1.00 16.40 71 HIS B CA 1
ATOM 1944 C C . HIS B 1 91 ? 61.730 32.751 17.168 1.00 17.92 71 HIS B C 1
ATOM 1945 O O . HIS B 1 91 ? 62.707 32.482 16.461 1.00 15.81 71 HIS B O 1
ATOM 1952 N N . LEU B 1 92 ? 60.477 32.619 16.732 1.00 17.75 72 LEU B N 1
ATOM 1953 C CA . LEU B 1 92 ? 60.222 32.141 15.367 1.00 15.34 72 LEU B CA 1
ATOM 1954 C C . LEU B 1 92 ? 60.837 33.068 14.319 1.00 15.56 72 LEU B C 1
ATOM 1955 O O . LEU B 1 92 ? 61.406 32.605 13.321 1.00 16.58 72 LEU B O 1
ATOM 1960 N N . LEU B 1 93 ? 60.740 34.375 14.545 1.00 15.48 73 LEU B N 1
ATOM 1961 C CA . LEU B 1 93 ? 61.299 35.334 13.591 1.00 16.73 73 LEU B CA 1
ATOM 1962 C C . LEU B 1 93 ? 62.826 35.288 13.605 1.00 16.24 73 LEU B C 1
ATOM 1963 O O . LEU B 1 93 ? 63.466 35.265 12.556 1.00 19.38 73 LEU B O 1
ATOM 1968 N N . THR B 1 94 ? 63.403 35.267 14.802 1.00 16.57 74 THR B N 1
ATOM 1969 C CA . THR B 1 94 ? 64.862 35.273 14.955 1.00 16.07 74 THR B CA 1
ATOM 1970 C C . THR B 1 94 ? 65.516 34.067 14.302 1.00 20.99 74 THR B C 1
ATOM 1971 O O . THR B 1 94 ? 66.533 34.194 13.611 1.00 17.88 74 THR B O 1
ATOM 1975 N N . ARG B 1 95 ? 64.936 32.889 14.503 1.00 16.56 75 ARG B N 1
ATOM 1976 C CA . ARG B 1 95 ? 65.554 31.688 13.956 1.00 20.47 75 ARG B CA 1
ATOM 1977 C C . ARG B 1 95 ? 65.385 31.605 12.446 1.00 21.15 75 ARG B C 1
ATOM 1978 O O . ARG B 1 95 ? 65.963 30.729 11.810 1.00 18.99 75 ARG B O 1
ATOM 1986 N N . ASN B 1 96 ? 64.615 32.529 11.872 1.00 21.71 76 ASN B N 1
ATOM 1987 C CA . ASN B 1 96 ? 64.511 32.618 10.414 1.00 19.93 76 ASN B CA 1
ATOM 1988 C C . ASN B 1 96 ? 65.203 33.856 9.837 1.00 21.37 76 ASN B C 1
ATOM 1989 O O . ASN B 1 96 ? 64.886 34.297 8.729 1.00 25.72 76 ASN B O 1
ATOM 1994 N N . GLY B 1 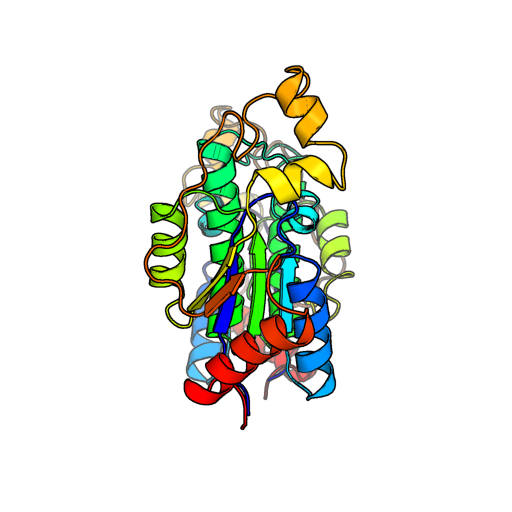97 ? 66.153 34.406 10.589 1.00 21.72 77 GLY B N 1
ATOM 1995 C CA . GLY B 1 97 ? 67.011 35.461 10.066 1.00 22.85 77 GLY B CA 1
ATOM 1996 C C . GLY B 1 97 ? 66.560 36.891 10.306 1.00 22.74 77 GLY B C 1
ATOM 1997 O O . GLY B 1 97 ? 67.257 37.832 9.915 1.00 22.01 77 GLY B O 1
ATOM 1998 N N . VAL B 1 98 ? 65.411 37.067 10.954 1.00 19.87 78 VAL B N 1
ATOM 1999 C CA . VAL B 1 98 ? 64.862 38.405 11.173 1.00 20.24 78 VAL B CA 1
ATOM 2000 C C . VAL B 1 98 ? 65.461 39.083 12.414 1.00 23.21 78 VAL B C 1
ATOM 2001 O O . VAL B 1 98 ? 65.720 38.430 13.431 1.00 19.99 78 VAL B O 1
ATOM 2005 N N . ILE B 1 99 ? 65.694 40.391 12.321 1.00 18.25 79 ILE B N 1
ATOM 2006 C CA . ILE B 1 99 ? 66.092 41.182 13.477 1.00 19.19 79 ILE B CA 1
ATOM 2007 C C . ILE B 1 99 ? 64.810 41.637 14.169 1.00 21.81 79 ILE B C 1
ATOM 2008 O O . ILE B 1 99 ? 63.980 42.312 13.563 1.00 19.77 79 ILE B O 1
ATOM 2013 N N . VAL B 1 100 ? 64.633 41.249 15.429 1.00 16.46 80 VAL B N 1
ATOM 2014 C CA . VAL B 1 100 ? 63.404 41.564 16.150 1.00 15.77 80 VAL B CA 1
ATOM 2015 C C . VAL B 1 100 ? 63.683 42.592 17.236 1.00 19.99 80 VAL B C 1
ATOM 2016 O O . VAL B 1 100 ? 64.549 42.377 18.090 1.00 16.95 80 VAL B O 1
ATOM 2020 N N . LEU B 1 101 ? 62.967 43.714 17.196 1.00 17.17 81 LEU B N 1
ATOM 2021 C CA . LEU B 1 101 ? 63.099 44.736 18.238 1.00 15.87 81 LEU B CA 1
ATOM 2022 C C . LEU B 1 101 ? 61.926 44.612 19.192 1.00 17.54 81 LEU B C 1
ATOM 2023 O O . LEU B 1 101 ? 60.787 44.862 18.803 1.00 19.13 81 LEU B O 1
ATOM 2028 N N . VAL B 1 102 ? 62.195 44.233 20.437 1.00 14.53 82 VAL B N 1
ATOM 2029 C CA . VAL B 1 102 ? 61.131 44.139 21.441 1.00 13.89 82 VAL B CA 1
ATOM 2030 C C . VAL B 1 102 ? 61.244 45.298 22.414 1.00 14.65 82 VAL B C 1
ATOM 2031 O O . VAL B 1 102 ? 62.341 45.627 22.877 1.00 15.34 82 VAL B O 1
ATOM 2035 N N . SER B 1 103 ? 60.114 45.934 22.706 1.00 13.94 83 SER B N 1
ATOM 2036 C CA . SER B 1 103 ? 60.071 46.977 23.719 1.00 14.08 83 SER B CA 1
ATOM 2037 C C . SER B 1 103 ? 58.956 46.616 24.688 1.00 15.53 83 SER B C 1
ATOM 2038 O O . SER B 1 103 ? 57.777 46.694 24.340 1.00 15.43 83 SER B O 1
ATOM 2041 N N . ALA B 1 104 ? 59.326 46.214 25.900 1.00 14.28 84 ALA B N 1
ATOM 2042 C CA . ALA B 1 104 ? 58.340 45.786 26.886 1.00 12.68 84 ALA B CA 1
ATOM 2043 C C . ALA B 1 104 ? 58.915 45.992 28.271 1.00 15.13 84 ALA B C 1
ATOM 2044 O O . ALA B 1 104 ? 60.104 45.773 28.482 1.00 13.95 84 ALA B O 1
ATOM 2046 N N . ILE B 1 105 ? 58.078 46.414 29.215 1.00 13.10 85 ILE B N 1
ATOM 2047 C CA . ILE B 1 105 ? 58.567 46.623 30.571 1.00 13.27 85 ILE B CA 1
ATOM 2048 C C . ILE B 1 105 ? 59.285 45.367 31.040 1.00 18.52 85 ILE B C 1
ATOM 2049 O O . ILE B 1 105 ? 60.402 45.465 31.542 1.00 16.00 85 ILE B O 1
ATOM 2054 N N . SER B 1 106 ? 58.673 44.200 30.804 1.00 12.54 86 SER B N 1
ATOM 2055 C CA . SER B 1 106 ? 59.258 42.904 31.178 1.00 12.05 86 SER B CA 1
ATOM 2056 C C . SER B 1 106 ? 59.992 42.948 32.517 1.00 12.30 86 SER B C 1
ATOM 2057 O O . SER B 1 106 ? 61.215 42.770 32.577 1.00 14.24 86 SER B O 1
ATOM 2060 N N . PRO B 1 107 ? 59.235 43.172 33.603 1.00 13.91 87 PRO B N 1
ATOM 2061 C CA . PRO B 1 107 ? 59.810 43.518 34.906 1.00 14.97 87 PRO B CA 1
ATOM 2062 C C . PRO B 1 107 ? 60.394 42.328 35.655 1.00 15.77 87 PRO B C 1
ATOM 2063 O O . PRO B 1 107 ? 61.099 42.548 36.636 1.00 13.60 87 PRO B O 1
ATOM 2067 N N . TYR B 1 108 ? 60.125 41.103 35.211 1.00 14.09 88 TYR B N 1
ATOM 2068 C CA . TYR B 1 108 ? 60.676 39.932 35.904 1.00 16.59 88 TYR B CA 1
ATOM 2069 C C . TYR B 1 108 ? 61.928 39.346 35.243 1.00 17.37 88 TYR B C 1
ATOM 2070 O O . TYR B 1 108 ? 61.874 38.834 34.114 1.00 14.77 88 TYR B O 1
ATOM 2079 N N . ALA B 1 109 ? 63.048 39.398 35.967 1.00 14.15 89 ALA B N 1
ATOM 2080 C CA . ALA B 1 109 ? 64.333 38.921 35.450 1.00 14.60 89 ALA B CA 1
ATOM 2081 C C . ALA B 1 109 ? 64.311 37.450 35.024 1.00 18.04 89 ALA B C 1
ATOM 2082 O O . ALA B 1 109 ? 64.862 37.095 33.976 1.00 17.50 89 ALA B O 1
ATOM 2084 N N . ALA B 1 110 ? 63.694 36.589 35.833 1.00 15.56 90 ALA B N 1
ATOM 2085 C CA . ALA B 1 110 ? 63.674 35.157 35.515 1.00 16.67 90 ALA B CA 1
ATOM 2086 C C . ALA B 1 110 ? 62.956 34.882 34.193 1.00 18.47 90 ALA B C 1
ATOM 2087 O O . ALA B 1 110 ? 63.310 33.954 33.466 1.00 17.06 90 ALA B O 1
ATOM 2089 N N . ILE B 1 111 ? 61.932 35.673 33.896 1.00 17.01 91 ILE B N 1
ATOM 2090 C CA . ILE B 1 111 ? 61.206 35.536 32.633 1.00 13.74 91 ILE B CA 1
ATOM 2091 C C . ILE B 1 111 ? 62.044 36.056 31.455 1.00 15.78 91 ILE B C 1
ATOM 2092 O O . ILE B 1 111 ? 62.092 35.424 30.397 1.00 16.38 91 ILE B O 1
ATOM 2097 N N . ARG B 1 112 ? 62.706 37.199 31.626 1.00 14.62 92 ARG B N 1
ATOM 2098 C CA . ARG B 1 112 ? 63.614 37.689 30.572 1.00 13.46 92 ARG B CA 1
ATOM 2099 C C . ARG B 1 112 ? 64.691 36.651 30.275 1.00 20.88 92 ARG B C 1
ATOM 2100 O O . ARG B 1 112 ? 65.063 36.436 29.116 1.00 15.61 92 ARG B O 1
ATOM 2108 N N . GLN B 1 113 ? 65.179 36.001 31.328 1.00 16.09 93 GLN B N 1
ATOM 2109 C CA . GLN B 1 113 ? 66.229 34.988 31.191 1.00 17.76 93 GLN B CA 1
ATOM 2110 C C . GLN B 1 113 ? 65.717 33.754 30.468 1.00 16.50 93 GLN B C 1
ATOM 2111 O O . GLN B 1 113 ? 66.429 33.130 29.675 1.00 16.95 93 GLN B O 1
ATOM 2117 N N . GLU B 1 114 ? 64.473 33.401 30.750 1.00 16.90 94 GLU B N 1
ATOM 2118 C CA . GLU B 1 114 ? 63.835 32.251 30.124 1.00 22.40 94 GLU B CA 1
ATOM 2119 C C . GLU B 1 114 ? 63.747 32.487 28.611 1.00 18.02 94 GLU B C 1
ATOM 2120 O O . GLU B 1 114 ? 64.049 31.601 27.806 1.00 17.87 94 GLU B O 1
ATOM 2126 N N . VAL B 1 115 ? 63.347 33.694 28.226 1.00 16.32 95 VAL B N 1
ATOM 2127 C CA . VAL B 1 115 ? 63.223 34.034 26.810 1.00 13.90 95 VAL B CA 1
ATOM 2128 C C . VAL B 1 115 ? 64.597 34.091 26.150 1.00 14.33 95 VAL B C 1
ATOM 2129 O O . VAL B 1 115 ? 64.791 33.580 25.043 1.00 15.00 95 VAL B O 1
ATOM 2133 N N . LYS B 1 116 ? 65.555 34.697 26.843 1.00 16.08 96 LYS B N 1
ATOM 2134 C CA . LYS B 1 116 ? 66.925 34.775 26.341 1.00 19.41 96 LYS B CA 1
ATOM 2135 C C . LYS B 1 116 ? 67.464 33.379 26.038 1.00 20.57 96 LYS B C 1
ATOM 2136 O O . LYS B 1 116 ? 68.064 33.134 24.987 1.00 20.96 96 LYS B O 1
ATOM 2142 N N . HIS B 1 117 ? 67.230 32.457 26.963 1.00 18.43 97 HIS B N 1
ATOM 2143 C CA . HIS B 1 117 ? 67.710 31.088 26.806 1.00 23.47 97 HIS B CA 1
ATOM 2144 C C . HIS B 1 117 ? 67.036 30.376 25.633 1.00 23.79 97 HIS B C 1
ATOM 2145 O O . HIS B 1 117 ? 67.675 29.623 24.892 1.00 22.25 97 HIS B O 1
ATOM 2152 N N . THR B 1 118 ? 65.742 30.613 25.462 1.00 18.92 98 THR B N 1
ATOM 2153 C CA . THR B 1 118 ? 65.003 30.006 24.358 1.00 20.32 98 THR B CA 1
ATOM 2154 C C . THR B 1 118 ? 65.504 30.494 23.000 1.00 23.55 98 THR B C 1
ATOM 2155 O O . THR B 1 118 ? 65.688 29.702 22.071 1.00 20.77 98 THR B O 1
ATOM 2159 N N . ILE B 1 119 ? 65.726 31.801 22.897 1.00 17.28 99 ILE B N 1
ATOM 2160 C CA . ILE B 1 119 ? 66.071 32.441 21.631 1.00 15.57 99 ILE B CA 1
ATOM 2161 C C . ILE B 1 119 ? 67.568 32.341 21.295 1.00 21.94 99 ILE B C 1
ATOM 2162 O O . ILE B 1 119 ? 67.943 32.146 20.130 1.00 19.08 99 ILE B O 1
ATOM 2167 N N . GLY B 1 120 ? 68.425 32.463 22.310 1.00 17.70 100 GLY B N 1
ATOM 2168 C CA . GLY B 1 120 ? 69.861 32.314 22.110 1.00 19.11 100 GLY B CA 1
ATOM 2169 C C . GLY B 1 120 ? 70.483 33.571 21.528 1.00 23.49 100 GLY B C 1
ATOM 2170 O O . GLY B 1 120 ? 71.264 34.263 22.197 1.00 21.49 100 GLY B O 1
ATOM 2171 N N . ASP B 1 121 ? 70.151 33.875 20.279 1.00 17.65 101 ASP B N 1
ATOM 2172 C CA . ASP B 1 121 ? 70.600 35.130 19.685 1.00 20.11 101 ASP B CA 1
ATOM 2173 C C . ASP B 1 121 ? 69.730 36.265 20.196 1.00 17.06 101 ASP B C 1
ATOM 2174 O O . ASP B 1 121 ? 68.729 36.645 19.573 1.00 20.23 101 ASP B O 1
ATOM 2179 N N . PHE B 1 122 ? 70.142 36.810 21.331 1.00 20.70 102 PHE B N 1
ATOM 2180 C CA . PHE B 1 122 ? 69.295 37.672 22.132 1.00 17.61 102 PHE B CA 1
ATOM 2181 C C . PHE B 1 122 ? 70.198 38.684 22.807 1.00 21.35 102 PHE B C 1
ATOM 2182 O O . PHE B 1 122 ? 71.225 38.316 23.393 1.00 18.86 102 PHE B O 1
ATOM 2190 N N . LEU B 1 123 ? 69.831 39.957 22.711 1.00 19.29 103 LEU B N 1
ATOM 2191 C CA . LEU B 1 123 ? 70.584 41.030 23.350 1.00 18.57 103 LEU B CA 1
ATOM 2192 C C . LEU B 1 123 ? 69.669 41.749 24.324 1.00 20.04 103 LEU B C 1
ATOM 2193 O O . LEU B 1 123 ? 68.663 42.338 23.912 1.00 21.15 103 LEU B O 1
ATOM 2198 N N . GLU B 1 124 ? 70.012 41.712 25.609 1.00 16.96 104 GLU B N 1
ATOM 2199 C CA . GLU B 1 124 ? 69.215 42.395 26.626 1.00 18.69 104 GLU B CA 1
ATOM 2200 C C . GLU B 1 124 ? 69.695 43.839 26.756 1.00 20.11 104 GLU B C 1
ATOM 2201 O O . GLU B 1 124 ? 70.853 44.092 27.096 1.00 19.24 104 GLU B O 1
ATOM 2207 N N . VAL B 1 125 ? 68.804 44.784 26.489 1.00 16.64 105 VAL B N 1
ATOM 2208 C CA . VAL B 1 125 ? 69.150 46.191 26.582 1.00 14.99 105 VAL B CA 1
ATOM 2209 C C . VAL B 1 125 ? 68.394 46.787 27.770 1.00 18.12 105 VAL B C 1
ATOM 2210 O O . VAL B 1 125 ? 67.164 46.829 27.766 1.00 16.68 105 VAL B O 1
ATOM 2214 N N . PHE B 1 126 ? 69.128 47.213 28.798 1.00 16.21 106 PHE B N 1
ATOM 2215 C CA . PHE B 1 126 ? 68.522 47.840 29.975 1.00 14.72 106 PHE B CA 1
ATOM 2216 C C . PHE B 1 126 ? 68.350 49.335 29.700 1.00 14.89 106 PHE B C 1
ATOM 2217 O O . PHE B 1 126 ? 69.321 50.091 29.710 1.00 15.53 106 PHE B O 1
ATOM 2225 N N . VAL B 1 127 ? 67.119 49.749 29.423 1.00 14.83 107 VAL B N 1
ATOM 2226 C CA . VAL B 1 127 ? 66.807 51.162 29.295 1.00 14.69 107 VAL B CA 1
ATOM 2227 C C . VAL B 1 127 ? 66.552 51.678 30.699 1.00 19.14 107 VAL B C 1
ATOM 2228 O O . VAL B 1 127 ? 65.461 51.484 31.263 1.00 18.93 107 VAL B O 1
ATOM 2232 N N . ASN B 1 128 ? 67.576 52.323 31.262 1.00 16.16 108 ASN B N 1
ATOM 2233 C CA . ASN B 1 128 ? 67.624 52.638 32.682 1.00 15.48 108 ASN B CA 1
ATOM 2234 C C . ASN B 1 128 ? 67.437 54.128 32.942 1.00 17.95 108 ASN B C 1
ATOM 2235 O O . ASN B 1 128 ? 68.371 54.914 32.765 1.00 16.70 108 ASN B O 1
ATOM 2240 N N . ALA B 1 129 ? 66.232 54.514 33.356 1.00 17.53 109 ALA B N 1
ATOM 2241 C CA . ALA B 1 129 ? 65.968 55.875 33.823 1.00 17.98 109 ALA B CA 1
ATOM 2242 C C . ALA B 1 129 ? 65.526 55.814 35.280 1.00 19.68 109 ALA B C 1
ATOM 2243 O O . ALA B 1 129 ? 64.839 54.876 35.673 1.00 18.40 109 ALA B O 1
ATOM 2245 N N . PRO B 1 130 ? 65.906 56.816 36.088 1.00 18.40 110 PRO B N 1
ATOM 2246 C CA . PRO B 1 130 ? 65.496 56.794 37.497 1.00 21.08 110 PRO B CA 1
ATOM 2247 C C . PRO B 1 130 ? 63.979 56.864 37.612 1.00 19.91 110 PRO B C 1
ATOM 2248 O O . PRO B 1 130 ? 63.338 57.512 36.774 1.00 19.79 110 PRO B O 1
ATOM 2252 N N . LEU B 1 131 ? 63.411 56.206 38.618 1.00 15.95 111 LEU B N 1
ATOM 2253 C CA . LEU B 1 131 ? 61.970 56.260 38.823 1.00 15.54 111 LEU B CA 1
ATOM 2254 C C . LEU B 1 131 ? 61.491 57.701 38.936 1.00 23.68 111 LEU B C 1
ATOM 2255 O O . LEU B 1 131 ? 60.455 58.064 38.375 1.00 18.31 111 LEU B O 1
ATOM 2260 N N . ALA B 1 132 ? 62.249 58.528 39.651 1.00 16.83 112 ALA B N 1
ATOM 2261 C CA . ALA B 1 132 ? 61.817 59.906 39.888 1.00 20.78 112 ALA B CA 1
ATOM 2262 C C . ALA B 1 132 ? 61.733 60.695 38.584 1.00 23.14 112 ALA B C 1
ATOM 2263 O O . ALA B 1 132 ? 60.869 61.555 38.422 1.00 20.83 112 ALA B O 1
ATOM 2265 N N . VAL B 1 133 ? 62.641 60.410 37.659 1.00 17.56 113 VAL B N 1
ATOM 2266 C CA . VAL B 1 133 ? 62.650 61.112 36.383 1.00 18.95 113 VAL B CA 1
ATOM 2267 C C . VAL B 1 133 ? 61.416 60.728 35.561 1.00 19.59 113 VAL B C 1
ATOM 2268 O O . VAL B 1 133 ? 60.730 61.595 35.007 1.00 22.49 113 VAL B O 1
ATOM 2272 N N . CYS B 1 134 ? 61.127 59.432 35.496 1.00 17.28 114 CYS B N 1
ATOM 2273 C CA . CYS B 1 134 ? 59.938 58.959 34.792 1.00 15.73 114 CYS B CA 1
ATOM 2274 C C . CYS B 1 134 ? 58.661 59.513 35.421 1.00 17.81 114 CYS B C 1
ATOM 2275 O O . CYS B 1 134 ? 57.711 59.871 34.716 1.00 18.07 114 CYS B O 1
ATOM 2278 N N . GLU B 1 135 ? 58.628 59.560 36.748 1.00 15.92 115 GLU B N 1
ATOM 2279 C CA . GLU B 1 135 ? 57.437 60.031 37.445 1.00 17.09 115 GLU B CA 1
ATOM 2280 C C . GLU B 1 135 ? 57.203 61.529 37.240 1.00 18.04 115 GLU B C 1
ATOM 2281 O O . GLU B 1 135 ? 56.054 61.964 37.146 1.00 20.22 115 GLU B O 1
ATOM 2287 N N . GLU B 1 136 ? 58.278 62.318 37.167 1.00 19.86 116 GLU B N 1
ATOM 2288 C CA . GLU B 1 136 ? 58.130 63.766 36.961 1.00 21.16 116 GLU B CA 1
ATOM 2289 C C . GLU B 1 136 ? 57.579 64.102 35.577 1.00 23.89 116 GLU B C 1
ATOM 2290 O O . GLU B 1 136 ? 56.798 65.047 35.427 1.00 21.88 116 GLU B O 1
ATOM 2296 N N . ARG B 1 137 ? 58.037 63.374 34.559 1.00 18.31 117 ARG B N 1
ATOM 2297 C CA . ARG B 1 137 ? 57.538 63.572 33.192 1.00 20.20 117 ARG B CA 1
ATOM 2298 C C . ARG B 1 137 ? 56.123 63.029 33.038 1.00 20.29 117 ARG B C 1
ATOM 2299 O O . ARG B 1 137 ? 55.291 63.643 32.361 1.00 18.55 117 ARG B O 1
ATOM 2307 N N . ASP B 1 138 ? 55.882 61.876 33.660 1.00 17.07 118 ASP B N 1
ATOM 2308 C CA . ASP B 1 138 ? 54.574 61.197 33.644 1.00 19.46 118 ASP B CA 1
ATOM 2309 C C . ASP B 1 138 ? 53.891 61.313 32.283 1.00 23.62 118 ASP B C 1
ATOM 2310 O O . ASP B 1 138 ? 52.786 61.854 32.168 1.00 17.62 118 ASP B O 1
ATOM 2315 N N . VAL B 1 139 ? 54.583 60.823 31.256 1.00 20.93 119 VAL B N 1
ATOM 2316 C CA . VAL B 1 139 ? 54.176 60.993 29.855 1.00 17.79 119 VAL B CA 1
ATOM 2317 C C . VAL B 1 139 ? 52.705 60.659 29.567 1.00 17.12 119 VAL B C 1
ATOM 2318 O O . VAL B 1 139 ? 52.028 61.387 28.839 1.00 19.38 119 VAL B O 1
ATOM 2322 N N . LYS B 1 140 ? 52.219 59.561 30.130 1.00 16.30 120 LYS B N 1
ATOM 2323 C CA . LYS B 1 140 ? 50.841 59.136 29.879 1.00 20.29 120 LYS B CA 1
ATOM 2324 C C . LYS B 1 140 ? 49.948 59.313 31.100 1.00 18.95 120 LYS B C 1
ATOM 2325 O O . LYS B 1 140 ? 48.813 58.838 31.111 1.00 18.99 120 LYS B O 1
ATOM 2331 N N . GLY B 1 141 ? 50.467 59.974 32.132 1.00 16.38 121 GLY B N 1
ATOM 2332 C CA . GLY B 1 141 ? 49.692 60.259 33.331 1.00 22.23 121 GLY B CA 1
ATOM 2333 C C . GLY B 1 141 ? 49.528 59.062 34.251 1.00 19.95 121 GLY B C 1
ATOM 2334 O O . GLY B 1 141 ? 48.751 59.112 35.209 1.00 17.28 121 GLY B O 1
ATOM 2335 N N . LEU B 1 142 ? 50.262 57.989 33.978 1.00 16.65 122 LEU B N 1
ATOM 2336 C CA . LEU B 1 142 ? 50.073 56.736 34.705 1.00 15.39 122 LEU B CA 1
ATOM 2337 C C . LEU B 1 142 ? 50.639 56.748 36.122 1.00 15.58 122 LEU B C 1
ATOM 2338 O O . LEU B 1 142 ? 50.081 56.110 37.019 1.00 15.81 122 LEU B O 1
ATOM 2343 N N . TYR B 1 143 ? 51.737 57.467 36.340 1.00 14.62 123 TYR B N 1
ATOM 2344 C CA . TYR B 1 143 ? 52.310 57.536 37.682 1.00 14.71 123 TYR B CA 1
ATOM 2345 C C . TYR B 1 143 ? 51.360 58.226 38.663 1.00 15.21 123 TYR B C 1
ATOM 2346 O O . TYR B 1 143 ? 51.220 57.801 39.811 1.00 15.67 123 TYR B O 1
ATOM 2355 N N . ALA B 1 144 ? 50.711 59.296 38.218 1.00 15.73 124 ALA B N 1
ATOM 2356 C CA . ALA B 1 144 ? 49.806 60.003 39.113 1.00 16.31 124 ALA B CA 1
ATOM 2357 C C . ALA B 1 144 ? 48.624 59.092 39.452 1.00 16.13 124 ALA B C 1
ATOM 2358 O O . ALA B 1 144 ? 48.124 59.105 40.581 1.00 16.93 124 ALA B O 1
ATOM 2360 N N . LYS B 1 145 ? 48.179 58.298 38.480 1.00 15.75 125 LYS B N 1
ATOM 2361 C CA . LYS B 1 145 ? 47.074 57.375 38.725 1.00 16.58 125 LYS B CA 1
ATOM 2362 C C . LYS B 1 145 ? 47.480 56.237 39.660 1.00 15.32 125 LYS B C 1
ATOM 2363 O O . LYS B 1 145 ? 46.653 55.722 40.426 1.00 17.75 125 LYS B O 1
ATOM 2369 N N . ALA B 1 146 ? 48.743 55.830 39.577 1.00 14.89 126 ALA B N 1
ATOM 2370 C CA . ALA B 1 146 ? 49.282 54.811 40.474 1.00 14.71 126 ALA B CA 1
ATOM 2371 C C . ALA B 1 146 ? 49.346 55.350 41.904 1.00 15.50 126 ALA B C 1
ATOM 2372 O O . ALA B 1 146 ? 48.972 54.658 42.866 1.00 16.91 126 ALA B O 1
ATOM 2374 N N . ARG B 1 147 ? 49.805 56.592 42.047 1.00 15.57 127 ARG B N 1
ATOM 2375 C CA . ARG B 1 147 ? 49.939 57.201 43.373 1.00 16.19 127 ARG B CA 1
ATOM 2376 C C . ARG B 1 147 ? 48.597 57.421 44.065 1.00 20.24 127 ARG B C 1
ATOM 2377 O O . ARG B 1 147 ? 48.517 57.356 45.291 1.00 17.61 127 ARG B O 1
ATOM 2385 N N . SER B 1 148 ? 47.549 57.694 43.292 1.00 16.73 128 SER B N 1
ATOM 2386 C CA . SER B 1 148 ? 46.238 57.975 43.877 1.00 17.34 128 SER B CA 1
ATOM 2387 C C . SER B 1 148 ? 45.489 56.679 44.149 1.00 21.33 128 SER B C 1
ATOM 2388 O O . SER B 1 148 ? 44.475 56.667 44.853 1.00 18.64 128 SER B O 1
ATOM 2391 N N . GLY B 1 149 ? 45.972 55.587 43.567 1.00 17.04 129 GLY B N 1
ATOM 2392 C CA . GLY B 1 149 ? 45.290 54.307 43.692 1.00 20.69 129 GLY B CA 1
ATOM 2393 C C . GLY B 1 149 ? 44.268 54.087 42.590 1.00 20.77 129 GLY B C 1
ATOM 2394 O O . GLY B 1 149 ? 43.552 53.081 42.593 1.00 18.63 129 GLY B O 1
ATOM 2395 N N . GLU B 1 150 ? 44.187 55.018 41.639 1.00 16.49 130 GLU B N 1
ATOM 2396 C CA . GLU B 1 150 ? 43.277 54.828 40.502 1.00 16.53 130 GLU B CA 1
ATOM 2397 C C . GLU B 1 150 ? 43.652 53.559 39.755 1.00 19.00 130 GLU B C 1
ATOM 2398 O O . GLU B 1 150 ? 42.785 52.770 39.373 1.00 18.39 130 GLU B O 1
ATOM 2404 N N . ILE B 1 151 ? 44.948 53.354 39.571 1.00 15.39 131 ILE B N 1
ATOM 2405 C CA A ILE B 1 151 ? 45.498 52.146 38.957 0.57 19.02 131 ILE B CA 1
ATOM 2406 C CA B ILE B 1 151 ? 45.393 52.094 39.003 0.43 18.62 131 ILE B CA 1
ATOM 2407 C C . ILE B 1 151 ? 46.230 51.328 40.023 1.00 19.49 131 ILE B C 1
ATOM 2408 O O . ILE B 1 151 ? 46.986 51.902 40.805 1.00 18.82 131 ILE B O 1
ATOM 2417 N N . LYS B 1 152 ? 46.039 50.010 40.047 1.00 15.48 132 LYS B N 1
ATOM 2418 C CA . LYS B 1 152 ? 46.724 49.156 41.023 1.00 14.93 132 LYS B CA 1
ATOM 2419 C C . LYS B 1 152 ? 47.839 48.391 40.333 1.00 15.28 132 LYS B C 1
ATOM 2420 O O . LYS B 1 152 ? 47.738 48.104 39.144 1.00 16.74 132 LYS B O 1
ATOM 2426 N N . GLY B 1 153 ? 48.897 48.050 41.064 1.00 14.45 133 GLY B N 1
ATOM 2427 C CA . GLY B 1 153 ? 49.932 47.191 40.501 1.00 15.73 133 GLY B CA 1
ATOM 2428 C C . GLY B 1 153 ? 50.698 47.817 39.355 1.00 18.31 133 GLY B C 1
ATOM 2429 O O . GLY B 1 153 ? 50.967 47.165 38.343 1.00 15.23 133 GLY B O 1
ATOM 2430 N N . PHE B 1 154 ? 51.061 49.083 39.521 1.00 13.48 134 PHE B N 1
ATOM 2431 C CA . PHE B 1 154 ? 51.851 49.781 38.518 1.00 17.28 134 PHE B CA 1
ATOM 2432 C C . PHE B 1 154 ? 53.337 49.614 38.783 1.00 13.05 134 PHE B C 1
ATOM 2433 O O . PHE B 1 154 ? 53.823 49.897 39.878 1.00 16.07 134 PHE B O 1
ATOM 2441 N N . THR B 1 155 ? 54.050 49.146 37.763 1.00 12.73 135 THR B N 1
ATOM 2442 C CA . THR B 1 155 ? 55.479 48.867 37.852 1.00 12.73 135 THR B CA 1
ATOM 2443 C C . THR B 1 155 ? 56.267 50.010 38.472 1.00 17.43 135 THR B C 1
ATOM 2444 O O . THR B 1 155 ? 56.174 51.163 38.019 1.00 13.92 135 THR B O 1
ATOM 2448 N N . GLY B 1 156 ? 57.046 49.692 39.503 1.00 14.68 136 GLY B N 1
ATOM 2449 C CA . GLY B 1 156 ? 57.911 50.685 40.117 1.00 17.60 136 GLY B CA 1
ATOM 2450 C C . GLY B 1 156 ? 57.276 51.436 41.274 1.00 21.11 136 GLY B C 1
ATOM 2451 O O . GLY B 1 156 ? 57.979 52.060 42.066 1.00 17.96 136 GLY B O 1
ATOM 2452 N N . ILE B 1 157 ? 55.950 51.381 41.370 1.00 14.51 137 ILE B N 1
ATOM 2453 C CA . ILE B 1 157 ? 55.226 52.066 42.445 1.00 15.07 137 ILE B CA 1
ATOM 2454 C C . ILE B 1 157 ? 54.638 51.048 43.425 1.00 21.03 137 ILE B C 1
ATOM 2455 O O . ILE B 1 157 ? 54.919 51.083 44.630 1.00 19.97 137 ILE B O 1
ATOM 2460 N N . ASP B 1 158 ? 53.827 50.130 42.913 1.00 14.75 138 ASP B N 1
ATOM 2461 C CA . ASP B 1 158 ? 53.353 49.030 43.760 1.00 22.20 138 ASP B CA 1
ATOM 2462 C C . ASP B 1 158 ? 53.346 47.692 43.019 1.00 17.17 138 ASP B C 1
ATOM 2463 O O . ASP B 1 158 ? 52.446 46.864 43.200 1.00 18.71 138 ASP B O 1
ATOM 2468 N N . ASP B 1 159 ? 54.376 47.488 42.200 1.00 15.03 139 ASP B N 1
ATOM 2469 C CA . ASP B 1 159 ? 54.571 46.241 41.459 1.00 14.20 139 ASP B CA 1
ATOM 2470 C C . ASP B 1 159 ? 56.059 46.213 41.126 1.00 16.32 139 ASP B C 1
ATOM 2471 O O . ASP B 1 159 ? 56.676 47.271 40.958 1.00 15.27 139 ASP B O 1
ATOM 2476 N N . PRO B 1 160 ? 56.645 45.014 41.035 1.00 14.30 140 PRO B N 1
ATOM 2477 C CA . PRO B 1 160 ? 58.109 44.932 40.947 1.00 17.77 140 PRO B CA 1
ATOM 2478 C C . PRO B 1 160 ? 58.696 45.462 39.644 1.00 18.77 140 PRO B C 1
ATOM 2479 O O . PRO B 1 160 ? 58.044 45.414 38.597 1.00 14.21 140 PRO B O 1
ATOM 2483 N N . TYR B 1 161 ? 59.922 45.975 39.709 1.00 16.55 141 TYR B N 1
ATOM 2484 C CA . TYR B 1 161 ? 60.764 46.024 38.518 1.00 13.68 141 TYR B CA 1
ATOM 2485 C C . TYR B 1 161 ? 62.111 45.482 38.943 1.00 15.88 141 TYR B C 1
ATOM 2486 O O . TYR B 1 161 ? 62.745 46.014 39.866 1.00 14.75 141 TYR B O 1
ATOM 2495 N N . GLU B 1 162 ? 62.534 44.407 38.294 1.00 14.25 142 GLU B N 1
ATOM 2496 C CA . GLU B 1 162 ? 63.799 43.767 38.634 1.00 14.89 142 GLU B CA 1
ATOM 2497 C C . GLU B 1 162 ? 64.830 44.109 37.565 1.00 19.58 142 GLU B C 1
ATOM 2498 O O . GLU B 1 162 ? 64.792 43.564 36.463 1.00 17.87 142 GLU B O 1
ATOM 2504 N N . PRO B 1 163 ? 65.757 45.019 37.889 1.00 22.92 143 PRO B N 1
ATOM 2505 C CA . PRO B 1 163 ? 66.677 45.515 36.860 1.00 23.70 143 PRO B CA 1
ATOM 2506 C C . PRO B 1 163 ? 67.674 44.453 36.416 1.00 24.31 143 PRO B C 1
ATOM 2507 O O . PRO B 1 163 ? 68.128 43.657 37.239 1.00 22.88 143 PRO B O 1
ATOM 2511 N N . PRO B 1 164 ? 67.998 44.427 35.117 1.00 18.32 144 PRO B N 1
ATOM 2512 C CA . PRO B 1 164 ? 69.033 43.520 34.618 1.00 16.92 144 PRO B CA 1
ATOM 2513 C C . PRO B 1 164 ? 70.330 43.688 35.407 1.00 20.00 144 PRO B C 1
ATOM 2514 O O . PRO B 1 164 ? 70.729 44.814 35.702 1.00 20.81 144 PRO B O 1
ATOM 2518 N N . THR B 1 165 ? 70.965 42.582 35.768 1.00 18.36 145 THR B N 1
ATOM 2519 C CA . THR B 1 165 ? 72.227 42.658 36.491 1.00 22.14 145 THR B CA 1
ATOM 2520 C C . THR B 1 165 ? 73.401 42.532 35.527 1.00 28.17 145 THR B C 1
ATOM 2521 O O . THR B 1 165 ? 74.518 42.963 35.830 1.00 25.03 145 THR B O 1
ATOM 2525 N N . ASN B 1 166 ? 73.147 41.938 34.366 1.00 21.50 146 ASN B N 1
ATOM 2526 C CA . ASN B 1 166 ? 74.192 41.780 33.359 1.00 19.23 146 ASN B CA 1
ATOM 2527 C C . ASN B 1 166 ? 73.658 41.981 31.948 1.00 21.37 146 ASN B C 1
ATOM 2528 O O . ASN B 1 166 ? 73.772 41.084 31.114 1.00 21.46 146 ASN B O 1
ATOM 2533 N N . PRO B 1 167 ? 73.086 43.166 31.664 1.00 19.23 147 PRO B N 1
ATOM 2534 C CA . PRO B 1 167 ? 72.543 43.372 30.319 1.00 16.77 147 PRO B CA 1
ATOM 2535 C C . PRO B 1 167 ? 73.679 43.475 29.322 1.00 20.17 147 PRO B C 1
ATOM 2536 O O . PRO B 1 167 ? 74.817 43.757 29.715 1.00 18.17 147 PRO B O 1
ATOM 2540 N N . ASP B 1 168 ? 73.386 43.252 28.049 1.00 17.14 148 ASP B N 1
ATOM 2541 C CA . ASP B 1 168 ? 74.419 43.357 27.026 1.00 19.08 148 ASP B CA 1
ATOM 2542 C C . ASP B 1 168 ? 74.722 44.812 26.688 1.00 19.96 148 ASP B C 1
ATOM 2543 O O . ASP B 1 168 ? 75.842 45.157 26.315 1.00 20.07 148 ASP B O 1
ATOM 2548 N N . VAL B 1 169 ? 73.705 45.659 26.813 1.00 18.55 149 VAL B N 1
ATOM 2549 C CA . VAL B 1 169 ? 73.855 47.100 26.620 1.00 17.86 149 VAL B CA 1
ATOM 2550 C C . VAL B 1 169 ? 73.004 47.784 27.677 1.00 19.56 149 VAL B C 1
ATOM 2551 O O . VAL B 1 169 ? 71.907 47.310 27.995 1.00 16.45 149 VAL B O 1
ATOM 2555 N N . GLU B 1 170 ? 73.503 48.881 28.243 1.00 18.60 150 GLU B N 1
ATOM 2556 C CA . GLU B 1 170 ? 72.689 49.681 29.156 1.00 17.36 150 GLU B CA 1
ATOM 2557 C C . GLU B 1 170 ? 72.619 51.110 28.639 1.00 17.74 150 GLU B C 1
ATOM 2558 O O . GLU B 1 170 ? 73.637 51.681 28.252 1.00 18.62 150 GLU B O 1
ATOM 2564 N N . CYS B 1 171 ? 71.415 51.675 28.630 1.00 17.60 151 CYS B N 1
ATOM 2565 C CA . CYS B 1 171 ? 71.208 53.042 28.169 1.00 19.54 151 CYS B CA 1
ATOM 2566 C C . CYS B 1 171 ? 70.644 53.852 29.327 1.00 19.53 151 CYS B C 1
ATOM 2567 O O . CYS B 1 171 ? 69.493 53.647 29.734 1.00 19.72 151 CYS B O 1
ATOM 2570 N N . ARG B 1 172 ? 71.461 54.738 29.889 1.00 18.38 152 ARG B N 1
ATOM 2571 C CA . ARG B 1 172 ? 71.000 55.578 30.986 1.00 18.45 152 ARG B CA 1
ATOM 2572 C C . ARG B 1 172 ? 70.423 56.848 30.384 1.00 21.17 152 ARG B C 1
ATOM 2573 O O . ARG B 1 172 ? 71.130 57.843 30.202 1.00 21.40 152 ARG B O 1
ATOM 2581 N N . THR B 1 173 ? 69.128 56.800 30.068 1.00 18.10 153 THR B N 1
ATOM 2582 C CA . THR B 1 173 ? 68.524 57.796 29.182 1.00 18.48 153 THR B CA 1
ATOM 2583 C C . THR B 1 173 ? 68.449 59.197 29.765 1.00 20.29 153 THR B C 1
ATOM 2584 O O . THR B 1 173 ? 68.249 60.154 29.019 1.00 21.98 153 THR B O 1
ATOM 2588 N N . ASP B 1 174 ? 68.613 59.323 31.083 1.00 19.27 154 ASP B N 1
ATOM 2589 C CA A ASP B 1 174 ? 68.656 60.633 31.726 0.60 25.54 154 ASP B CA 1
ATOM 2590 C CA B ASP B 1 174 ? 68.650 60.642 31.723 0.40 25.31 154 ASP B CA 1
ATOM 2591 C C . ASP B 1 174 ? 70.041 61.265 31.625 1.00 30.25 154 ASP B C 1
ATOM 2592 O O . ASP B 1 174 ? 70.221 62.454 31.927 1.00 23.37 154 ASP B O 1
ATOM 2601 N N . LEU B 1 175 ? 71.022 60.473 31.193 1.00 21.44 155 LEU B N 1
ATOM 2602 C CA . LEU B 1 175 ? 72.420 60.930 31.184 1.00 25.73 155 LEU B CA 1
ATOM 2603 C C . LEU B 1 175 ? 73.107 60.821 29.824 1.00 29.66 155 LEU B C 1
ATOM 2604 O O . LEU B 1 175 ? 74.270 61.208 29.676 1.00 30.67 155 LEU B O 1
ATOM 2609 N N . GLU B 1 176 ? 72.407 60.281 28.833 1.00 22.49 156 GLU B N 1
ATOM 2610 C CA . GLU B 1 176 ? 72.992 60.174 27.499 1.00 30.66 156 GLU B CA 1
ATOM 2611 C C . GLU B 1 176 ? 71.997 60.610 26.431 1.00 36.10 156 GLU B C 1
ATOM 2612 O O . GLU B 1 176 ? 70.783 60.463 26.600 1.00 32.93 156 GLU B O 1
ATOM 2618 N N . GLU B 1 177 ? 72.510 61.173 25.343 1.00 30.85 157 GLU B N 1
ATOM 2619 C CA . GLU B 1 177 ? 71.660 61.595 24.236 1.00 32.83 157 GLU B CA 1
ATOM 2620 C C . GLU B 1 177 ? 71.140 60.383 23.469 1.00 30.56 157 GLU B C 1
ATOM 2621 O O . GLU B 1 177 ? 71.737 59.302 23.527 1.00 28.50 157 GLU B O 1
ATOM 2627 N N . LEU B 1 178 ? 70.031 60.568 22.752 1.00 25.67 158 LEU B N 1
ATOM 2628 C CA . LEU B 1 178 ? 69.395 59.473 22.016 1.00 31.08 158 LEU B CA 1
ATOM 2629 C C . LEU B 1 178 ? 70.369 58.770 21.074 1.00 31.76 158 LEU B C 1
ATOM 2630 O O . LEU B 1 178 ? 70.427 57.538 21.039 1.00 24.96 158 LEU B O 1
ATOM 2635 N N . ASP B 1 179 ? 71.130 59.555 20.313 1.00 29.49 159 ASP B N 1
ATOM 2636 C CA . ASP B 1 179 ? 72.095 58.996 19.368 1.00 34.74 159 ASP B CA 1
ATOM 2637 C C . ASP B 1 179 ? 73.161 58.149 20.065 1.00 31.17 159 ASP B C 1
ATOM 2638 O O . ASP B 1 179 ? 73.670 57.174 19.496 1.00 27.90 159 ASP B O 1
ATOM 2643 N N . GLU B 1 180 ? 73.512 58.530 21.290 1.00 30.25 160 GLU B N 1
ATOM 2644 C CA . GLU B 1 180 ? 74.476 57.757 22.064 1.00 28.06 160 GLU B CA 1
ATOM 2645 C C . GLU B 1 180 ? 73.872 56.408 22.459 1.00 25.87 160 GLU B C 1
ATOM 2646 O O . GLU B 1 180 ? 74.532 55.368 22.350 1.00 22.41 160 GLU B O 1
ATOM 2652 N N . SER B 1 181 ? 72.613 56.417 22.892 1.00 22.80 161 SER B N 1
ATOM 2653 C CA . SER B 1 181 ? 71.956 55.173 23.276 1.00 22.53 161 SER B CA 1
ATOM 2654 C C . SER B 1 181 ? 71.822 54.227 22.085 1.00 23.50 161 SER B C 1
ATOM 2655 O O . SER B 1 181 ? 72.191 53.052 22.172 1.00 20.24 161 SER B O 1
ATOM 2658 N N . VAL B 1 182 ? 71.287 54.737 20.977 1.00 21.74 162 VAL B N 1
ATOM 2659 C CA . VAL B 1 182 ? 71.180 53.944 19.750 1.00 22.20 162 VAL B CA 1
ATOM 2660 C C . VAL B 1 182 ? 72.561 53.469 19.303 1.00 23.92 162 VAL B C 1
ATOM 2661 O O . VAL B 1 182 ? 72.739 52.309 18.914 1.00 26.23 162 VAL B O 1
ATOM 2665 N N . GLY B 1 183 ? 73.541 54.368 19.368 1.00 25.99 163 GLY B N 1
ATOM 2666 C CA . GLY B 1 183 ? 74.895 54.049 18.949 1.00 26.28 163 GLY B CA 1
ATOM 2667 C C . GLY B 1 183 ? 75.488 52.851 19.675 1.00 24.87 163 GLY B C 1
ATOM 2668 O O . GLY B 1 183 ? 76.178 52.032 19.065 1.00 25.75 163 GLY B O 1
ATOM 2669 N N . LYS B 1 184 ? 75.222 52.739 20.974 1.00 22.44 164 LYS B N 1
ATOM 2670 C CA . LYS B 1 184 ? 75.755 51.624 21.757 1.00 22.08 164 LYS B CA 1
ATOM 2671 C C . LYS B 1 184 ? 75.117 50.295 21.361 1.00 20.63 164 LYS B C 1
ATOM 2672 O O . LYS B 1 184 ? 75.790 49.262 21.335 1.00 24.75 164 LYS B O 1
ATOM 2678 N N . ILE B 1 185 ? 73.821 50.317 21.060 1.00 19.91 165 ILE B N 1
ATOM 2679 C CA . ILE B 1 185 ? 73.135 49.100 20.631 1.00 19.83 165 ILE B CA 1
ATOM 2680 C C . ILE B 1 185 ? 73.696 48.692 19.271 1.00 21.55 165 ILE B C 1
ATOM 2681 O O . ILE B 1 185 ? 74.068 47.539 19.069 1.00 22.54 165 ILE B O 1
ATOM 2686 N N . TRP B 1 186 ? 73.788 49.654 18.356 1.00 20.84 166 TRP B N 1
ATOM 2687 C CA . TRP B 1 186 ? 74.329 49.414 17.018 1.00 21.78 166 TRP B CA 1
ATOM 2688 C C . TRP B 1 186 ? 75.724 48.812 17.098 1.00 22.38 166 TRP B C 1
ATOM 2689 O O . TRP B 1 186 ? 76.033 47.852 16.396 1.00 22.62 166 TRP B O 1
ATOM 2700 N N . GLN B 1 187 ? 76.572 49.380 17.953 1.00 27.38 167 GLN B N 1
ATOM 2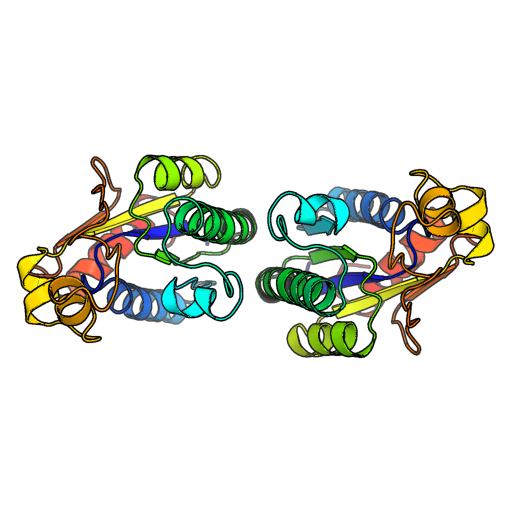701 C CA . GLN B 1 187 ? 77.955 48.927 18.042 1.00 27.74 167 GLN B CA 1
ATOM 2702 C C . GLN B 1 187 ? 78.026 47.506 18.592 1.00 24.18 167 GLN B C 1
ATOM 2703 O O . GLN B 1 187 ? 78.879 46.714 18.184 1.00 24.41 167 GLN B O 1
ATOM 2709 N N . LYS B 1 188 ? 77.126 47.184 19.515 1.00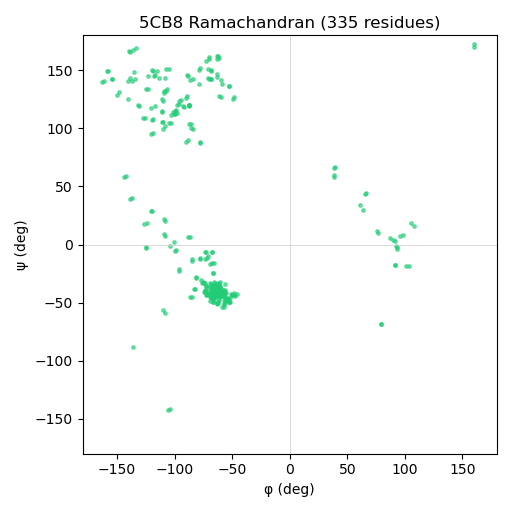 22.92 168 LYS B N 1
ATOM 2710 C CA . LYS B 1 188 ? 77.076 45.837 20.075 1.00 24.83 168 LYS B CA 1
ATOM 2711 C C . LYS B 1 188 ? 76.675 44.838 18.988 1.00 27.68 168 LYS B C 1
ATOM 2712 O O . LYS B 1 188 ? 77.231 43.733 18.898 1.00 22.12 168 LYS B O 1
ATOM 2718 N N . LEU B 1 189 ? 75.710 45.232 18.160 1.00 22.85 169 LEU B N 1
ATOM 2719 C CA . LEU B 1 189 ? 75.301 44.410 17.019 1.00 21.87 169 LEU B CA 1
ATOM 2720 C C . LEU B 1 189 ? 76.457 44.190 16.040 1.00 23.38 169 LEU B C 1
ATOM 2721 O O . LEU B 1 189 ? 76.596 43.109 15.453 1.00 25.07 169 LEU B O 1
ATOM 2726 N N . VAL B 1 190 ? 77.282 45.218 15.858 1.00 24.61 170 VAL B N 1
ATOM 2727 C CA . VAL B 1 190 ? 78.452 45.092 14.995 1.00 28.83 170 VAL B CA 1
ATOM 2728 C C . VAL B 1 190 ? 79.495 44.173 15.617 1.00 32.80 170 VAL B C 1
ATOM 2729 O O . VAL B 1 190 ? 80.019 43.268 14.946 1.00 29.78 170 VAL B O 1
ATOM 2733 N N . ASP B 1 191 ? 79.800 44.406 16.895 1.00 27.64 171 ASP B N 1
ATOM 2734 C CA . ASP B 1 191 ? 80.831 43.630 17.582 1.00 31.56 171 ASP B CA 1
ATOM 2735 C C . ASP B 1 191 ? 80.518 42.143 17.539 1.00 30.51 171 ASP B C 1
ATOM 2736 O O . ASP B 1 191 ? 81.404 41.324 17.311 1.00 31.47 171 ASP B O 1
ATOM 2741 N N . LEU B 1 192 ? 79.249 41.809 17.761 1.00 33.40 172 LEU B N 1
ATOM 2742 C CA . LEU B 1 192 ? 78.800 40.423 17.784 1.00 30.56 172 LEU B CA 1
ATOM 2743 C C . LEU B 1 192 ? 78.445 39.925 16.386 1.00 29.29 172 LEU B C 1
ATOM 2744 O O . LEU B 1 192 ? 77.915 38.822 16.232 1.00 30.10 172 LEU B O 1
ATOM 2749 N N . LYS B 1 193 ? 78.721 40.753 15.380 1.00 31.30 173 LYS B N 1
ATOM 2750 C CA . LYS B 1 193 ? 78.564 40.369 13.975 1.00 35.89 173 LYS B CA 1
ATOM 2751 C C . LYS B 1 193 ? 77.145 39.981 13.548 1.00 34.76 173 LYS B C 1
ATOM 2752 O O . LYS B 1 193 ? 76.960 39.123 12.683 1.00 33.89 173 LYS B O 1
ATOM 2758 N N . TYR B 1 194 ? 76.149 40.625 14.145 1.00 31.61 174 TYR B N 1
ATOM 2759 C CA . TYR B 1 194 ? 74.773 40.470 13.685 1.00 26.01 174 TYR B CA 1
ATOM 2760 C C . TYR B 1 194 ? 74.494 41.369 12.484 1.00 33.98 174 TYR B C 1
ATOM 2761 O O . TYR B 1 194 ? 73.644 41.057 11.649 1.00 32.19 174 TYR B O 1
ATOM 2770 N N . ILE B 1 195 ? 75.201 42.495 12.413 1.00 31.81 175 ILE B N 1
ATOM 2771 C CA . ILE B 1 195 ? 75.111 43.387 11.259 1.00 32.22 175 ILE B CA 1
ATOM 2772 C C . ILE B 1 195 ? 76.513 43.793 10.823 1.00 35.17 175 ILE B C 1
ATOM 2773 O O . ILE B 1 195 ? 77.484 43.541 11.538 1.00 33.44 175 ILE B O 1
ATOM 2778 N N . GLU B 1 196 ? 76.617 44.420 9.653 1.00 36.52 176 GLU B N 1
ATOM 2779 C CA . GLU B 1 196 ? 77.918 44.777 9.090 1.00 44.39 176 GLU B CA 1
ATOM 2780 C C . GLU B 1 196 ? 78.525 46.026 9.725 1.00 50.16 176 GLU B C 1
ATOM 2781 O O . GLU B 1 196 ? 77.828 47.017 9.973 1.00 49.11 176 GLU B O 1
ATOM 2787 N N . GLY B 1 197 ? 79.829 45.968 9.984 1.00 56.98 177 GLY B N 1
ATOM 2788 C CA . GLY B 1 197 ? 80.556 47.109 10.507 1.00 64.76 177 GLY B CA 1
ATOM 2789 C C . GLY B 1 197 ? 80.810 48.138 9.423 1.00 78.68 177 GLY B C 1
ATOM 2790 O O . GLY B 1 197 ? 80.307 48.014 8.306 1.00 83.61 177 GLY B O 1
#

CATH classification: 3.40.50.300